Protein 3T04 (pdb70)

Foldseek 3Di:
DVVDLQEDEADEPVRQCVLCVPPEFQEKHKYAYPVDGPWIWIWGDDDNDIDIFTWDADPVRWIDRDPVDTHNDPVVRLVVQQVPVRPPPHRNPHYRGD/DDDVDDDDDDDFCKDFPDDDQFKTKIFNCPPCVPVDLFQKKKKWKDFVVDPTDIDIDMDGPVDGMDMDGRHHAPTKMKMKIFTDNDPPPPDGDDDITIDIDGD

InterPro domains:
  IPR000719 Protein kinase domain [PS50011] (242-493)
  IPR000980 SH2 domain [PF00017] (127-202)
  IPR000980 SH2 domain [PS50001] (127-217)
  IPR000980 SH2 domain [SM00252] (125-208)
  IPR001245 Serine-threonine/tyrosine-protein kinase, catalytic domain [PF07714] (242-492)
  IPR001245 Serine-threonine/tyrosine-protein kinase, catalytic domain [PR00109] (315-328)
  IPR001245 Serine-threonine/tyrosine-protein kinase, catalytic domain [PR00109] (353-371)
  IPR001245 Serine-threonine/tyrosine-protein kinase, catalytic domain [PR00109] (401-411)
  IPR001245 Serine-threonine/tyrosine-protein kinase, catalytic domain [PR00109] (420-442)
  IPR001245 Serine-threonine/tyrosine-protein kinase, catalytic domain [PR00109] (464-486)
  IPR001452 SH3 domain [PF00018] (67-113)
  IPR001452 SH3 domain [PS50002] (61-121)
  IPR001452 SH3 domain [SM00326] (64-120)
  IPR008266 Tyrosine-protein kinase, active site [PS00109] (359-371)
  IPR011009 Protein kinase-like domain superfamily [SSF56112] (231-498)
  IPR015015 F-actin binding [PF08919] (1026-1130)
  IPR015015 F-actin binding [SM00808] (1004-1130)
  IPR017441 Protein kinase, ATP binding site [PS00107] (248-271)
  IPR020635 Tyrosine-protein kinase, catalytic domain [SM00219] (242-493)
  IPR035837 Tyrosine-protein kinase ABL, SH2 domain [cd09935] (123-216)

Solvent-accessible surface area: 11048 Å² total; per-residue (Å²): 163,104,136,61,4,8,13,36,3,84,20,36,160,89,45,0,67,156,76,2,74,95,10,78,59,3,3,0,0,0,11,34,12,103,106,39,108,51,69,80,7,0,0,0,55,71,109,67,155,45,60,58,39,107,9,55,90,20,130,105,41,69,30,36,29,18,74,145,13,100,41,102,65,37,12,61,0,0,50,40,0,15,90,69,29,31,69,12,71,27,41,0,43,28,2,4,57,80,107,40,125,90,80,111,110,98,108,142,113,59,120,7,105,39,83,71,57,68,88,64,20,1,73,0,7,3,88,82,43,23,79,89,168,134,89,13,13,15,5,24,0,19,19,8,45,60,88,42,158,36,111,107,95,98,45,10,14,1,11,78,68,46,41,8,66,0,66,68,8,109,77,44,48,58,15,49,0,19,0,62,11,6,45,32,14,118,56,78,74,105,24,151,65,51,14,52,20,85,87,144,50

Nearest PDB structures (foldseek):
  3t04-assembly1_D  TM=1.010E+00  e=1.386E-20  Homo sapiens
  4jmg-assembly1_A  TM=7.954E-01  e=4.004E-12  synthetic construct
  3qwr-assembly1_D  TM=8.634E-01  e=2.340E-11  Homo sapiens
  9cqj-assembly2_E  TM=8.588E-01  e=6.751E-11  Homo sapiens
  5v7p-assembly1_D  TM=8.256E-01  e=4.216E-11  synthetic construct

Sequence (201 aa):
LEKHSWYHGPVSRNAAEYLLSSGINGSFLVRESESSPGQRSISLRYEGRVYHYRINTASDGKLYVSSESRFNTLAELVHHHSTVADGLITTLHYPAPKGGSGSSVSSVPTKLEVVDATPTSLKISWDAYYSSWQNVKYYRITYGETGGDSPVQEFTVPGYYSTATISGLKPGVDYTITVYAYDTFFPGYEPNSPISINYRT

CATH classification: 3.30.505.10

Secondary structure (DSSP, 8-state):
-TTSTTEEEE--HHHHHHHTTT--TTEEEEEE-SSSTT-EEEEEEETTEEEEEEEEE-TTS-EESSTT--BSSHHHHHHHHHH--TTSSS---EEPP-/--SSS---PPPPS-EEEEEETTEEEEE-TTTTTTS----EEEEEEEETT-SS--EEEEEETT--EEEE-SPPTT--EEEEEEEES---TT---S--EEEEE--

Organism: Homo sapiens (NCBI:txid9606)

Structure (mmCIF, N/CA/C/O backbone):
data_3T04
#
_entry.id   3T04
#
_cell.length_a   39.336
_cell.length_b   49.396
_cell.length_c   107.354
_cell.angle_alpha   90.00
_cell.angle_beta   90.00
_cell.angle_gamma   90.00
#
_symmetry.space_group_name_H-M   'P 21 21 21'
#
loop_
_entity.id
_entity.type
_entity.pdbx_description
1 polymer 'Tyrosine-protein kinase ABL1'
2 polymer 'MONOBODY 7C12'
3 non-polymer GLYCEROL
4 non-polymer 'SULFATE ION'
5 water water
#
loop_
_atom_site.group_PDB
_atom_site.id
_atom_site.type_symbol
_atom_site.label_atom_id
_atom_site.label_alt_id
_atom_site.label_comp_id
_atom_site.label_asym_id
_atom_site.label_entity_id
_atom_site.label_seq_id
_atom_site.pdbx_PDB_ins_code
_atom_site.Cartn_x
_atom_site.Cartn_y
_atom_site.Cartn_z
_atom_site.occupancy
_atom_site.B_iso_or_equiv
_atom_site.auth_seq_id
_atom_site.auth_comp_id
_atom_site.auth_asym_id
_atom_site.auth_atom_id
_atom_site.pdbx_PDB_model_num
ATOM 1 N N . LEU A 1 13 ? 20.503 13.110 20.278 1.00 45.46 141 LEU A N 1
ATOM 2 C CA . LEU A 1 13 ? 20.935 12.085 21.274 1.00 45.38 141 LEU A CA 1
ATOM 3 C C . LEU A 1 13 ? 19.868 11.000 21.458 1.00 45.01 141 LEU A C 1
ATOM 4 O O . LEU A 1 13 ? 18.716 11.125 20.986 1.00 44.71 141 LEU A O 1
ATOM 9 N N . GLU A 1 14 ? 20.253 9.942 22.166 1.00 44.30 142 GLU A N 1
ATOM 10 C CA . GLU A 1 14 ? 19.302 8.920 22.544 1.00 44.10 142 GLU A CA 1
ATOM 11 C C . GLU A 1 14 ? 18.325 9.411 23.631 1.00 42.72 142 GLU A C 1
ATOM 12 O O . GLU A 1 14 ? 17.595 8.618 24.213 1.00 42.71 142 GLU A O 1
ATOM 18 N N . LYS A 1 15 ? 18.312 10.728 23.868 1.00 40.98 143 LYS A N 1
ATOM 19 C CA . LYS A 1 15 ? 17.320 11.411 24.717 1.00 38.77 143 LYS A CA 1
ATOM 20 C C . LYS A 1 15 ? 15.938 11.468 24.056 1.00 36.49 143 LYS A C 1
ATOM 21 O O . LYS A 1 15 ? 14.901 11.565 24.733 1.00 36.55 143 LYS A O 1
ATOM 27 N N . HIS A 1 16 ? 15.935 11.413 22.729 1.00 32.54 144 HIS A N 1
ATOM 28 C CA . HIS A 1 16 ? 14.713 11.488 21.964 1.00 28.95 144 HIS A CA 1
ATOM 29 C C . HIS A 1 16 ? 14.009 10.159 21.957 1.00 26.48 144 HIS A C 1
ATOM 30 O O . HIS A 1 16 ? 14.636 9.100 21.838 1.00 25.31 144 HIS A O 1
ATOM 37 N N . SER A 1 17 ? 12.692 10.225 22.044 1.00 23.84 145 SER A N 1
ATOM 38 C CA . SER A 1 17 ? 11.852 9.027 22.067 1.00 21.96 145 SER A CA 1
ATOM 39 C C . SER A 1 17 ? 12.013 8.195 20.800 1.00 20.77 145 SER A C 1
ATOM 40 O O . SER A 1 17 ? 11.951 6.970 20.851 1.00 19.89 145 SER A O 1
ATOM 43 N N . TRP A 1 18 ? 12.245 8.872 19.674 1.00 19.75 146 TRP A N 1
ATOM 44 C CA . TRP A 1 18 ? 12.369 8.200 18.382 1.00 19.49 146 TRP A CA 1
ATOM 45 C C . TRP A 1 18 ? 13.783 7.698 18.066 1.00 19.39 146 TRP A C 1
ATOM 46 O O . TRP A 1 18 ? 13.986 7.031 17.052 1.00 18.38 146 TRP A O 1
ATOM 57 N N . TYR A 1 19 ? 14.768 8.004 18.907 1.00 19.53 147 TYR A N 1
ATOM 58 C CA . TYR A 1 19 ? 16.124 7.571 18.551 1.00 20.70 147 TYR A CA 1
ATOM 59 C C . TYR A 1 19 ? 16.598 6.352 19.339 1.00 21.21 147 TYR A C 1
ATOM 60 O O . TYR A 1 19 ? 16.697 6.409 20.555 1.00 21.45 147 TYR A O 1
ATOM 69 N N . HIS A 1 20 ? 16.916 5.274 18.630 1.00 21.79 148 HIS A N 1
ATOM 70 C CA . HIS A 1 20 ? 17.197 3.986 19.266 1.00 22.93 148 HIS A CA 1
ATOM 71 C C . HIS A 1 20 ? 18.669 3.522 19.233 1.00 23.90 148 HIS A C 1
ATOM 72 O O . HIS A 1 20 ? 18.949 2.384 19.599 1.00 24.10 148 HIS A O 1
ATOM 79 N N . GLY A 1 21 ? 19.589 4.385 18.795 1.00 25.09 149 GLY A N 1
ATOM 80 C CA . GLY A 1 21 ? 20.999 4.004 18.613 1.00 25.57 149 GLY A CA 1
ATOM 81 C C . GLY A 1 21 ? 21.230 2.913 17.567 1.00 27.00 149 GLY A C 1
ATOM 82 O O . GLY A 1 21 ? 20.392 2.699 16.674 1.00 26.83 149 GLY A O 1
ATOM 83 N N . PRO A 1 22 ? 22.373 2.199 17.664 1.00 27.53 150 PRO A N 1
ATOM 84 C CA . PRO A 1 22 ? 22.681 1.154 16.690 1.00 27.52 150 PRO A CA 1
ATOM 85 C C . PRO A 1 22 ? 21.659 0.016 16.759 1.00 27.41 150 PRO A C 1
ATOM 86 O O . PRO A 1 22 ? 21.531 -0.625 17.787 1.00 27.82 150 PRO A O 1
ATOM 90 N N . VAL A 1 23 ? 20.927 -0.204 15.671 1.00 26.89 151 VAL A N 1
ATOM 91 C CA . VAL A 1 23 ? 19.946 -1.287 15.580 1.00 26.36 151 VAL A CA 1
ATOM 92 C C . VAL A 1 23 ? 20.040 -1.757 14.142 1.00 25.70 151 VAL A C 1
ATOM 93 O O . VAL A 1 23 ? 20.050 -0.924 13.219 1.00 25.58 151 VAL A O 1
ATOM 97 N N . SER A 1 24 ? 20.112 -3.071 13.951 1.00 24.57 152 SER A N 1
ATOM 98 C CA . SER A 1 24 ? 20.172 -3.660 12.612 1.00 24.51 152 SER A CA 1
ATOM 99 C C . SER A 1 24 ? 18.801 -3.571 11.956 1.00 24.62 152 SER A C 1
ATOM 100 O O . SER A 1 24 ? 17.814 -3.372 12.651 1.00 23.37 152 SER A O 1
ATOM 103 N N . ARG A 1 25 ? 18.743 -3.693 10.628 1.00 25.56 153 ARG A N 1
ATOM 104 C CA . ARG A 1 25 ? 17.468 -3.751 9.916 1.00 26.76 153 ARG A CA 1
ATOM 105 C C . ARG A 1 25 ? 16.536 -4.771 10.560 1.00 26.21 153 ARG A C 1
ATOM 106 O O . ARG A 1 25 ? 15.402 -4.453 10.899 1.00 25.26 153 ARG A O 1
ATOM 114 N N . ASN A 1 26 ? 17.046 -5.996 10.713 1.00 25.90 154 ASN A N 1
ATOM 115 C CA . ASN A 1 26 ? 16.258 -7.103 11.215 1.00 25.89 154 ASN A CA 1
ATOM 116 C C . ASN A 1 26 ? 15.719 -6.843 12.611 1.00 24.32 154 ASN A C 1
ATOM 117 O O . ASN A 1 26 ? 14.562 -7.146 12.888 1.00 24.30 154 ASN A O 1
ATOM 122 N N . ALA A 1 27 ? 16.553 -6.290 13.487 1.00 22.42 155 ALA A N 1
ATOM 123 C CA . ALA A 1 27 ? 16.106 -5.981 14.831 1.00 21.16 155 ALA A CA 1
ATOM 124 C C . ALA A 1 27 ? 15.059 -4.851 14.783 1.00 20.63 155 ALA A C 1
ATOM 125 O O . ALA A 1 27 ? 14.072 -4.869 15.545 1.00 20.39 155 ALA A O 1
ATOM 127 N N . ALA A 1 28 ? 15.237 -3.917 13.840 1.00 18.85 156 ALA A N 1
ATOM 128 C CA . ALA A 1 28 ? 14.289 -2.820 13.669 1.00 18.31 156 ALA A CA 1
ATOM 129 C C . ALA A 1 28 ? 12.927 -3.399 13.276 1.00 17.53 156 ALA A C 1
ATOM 130 O O . ALA A 1 28 ? 11.893 -2.972 13.794 1.00 16.45 156 ALA A O 1
ATOM 132 N N . GLU A 1 29 ? 12.934 -4.396 12.394 1.00 17.32 157 GLU A N 1
ATOM 133 C CA . GLU A 1 29 ? 11.672 -5.003 11.924 1.00 18.73 157 GLU A CA 1
ATOM 134 C C . GLU A 1 29 ? 10.908 -5.692 13.047 1.00 19.11 157 GLU A C 1
ATOM 135 O O . GLU A 1 29 ? 9.678 -5.614 13.121 1.00 19.21 157 GLU A O 1
ATOM 141 N N . TYR A 1 30 ? 11.643 -6.348 13.934 1.00 20.62 158 TYR A N 1
ATOM 142 C CA . TYR A 1 30 ? 11.020 -6.977 15.097 1.00 22.39 158 TYR A CA 1
ATOM 143 C C . TYR A 1 30 ? 10.550 -5.934 16.093 1.00 22.06 158 TYR A C 1
ATOM 144 O O . TYR A 1 30 ? 9.509 -6.088 16.700 1.00 22.19 158 TYR A O 1
ATOM 153 N N . LEU A 1 31 ? 11.292 -4.848 16.243 1.00 22.75 159 LEU A N 1
ATOM 154 C CA . LEU A 1 31 ? 10.802 -3.774 17.129 1.00 23.53 159 LEU A CA 1
ATOM 155 C C . LEU A 1 31 ? 9.452 -3.203 16.685 1.00 22.81 159 LEU A C 1
ATOM 156 O O . LEU A 1 31 ? 8.618 -2.854 17.523 1.00 23.82 159 LEU A O 1
ATOM 161 N N . LEU A 1 32 ? 9.240 -3.100 15.372 1.00 21.99 160 LEU A N 1
ATOM 162 C CA . LEU A 1 32 ? 8.001 -2.559 14.819 1.00 21.48 160 LEU A CA 1
ATOM 163 C C . LEU A 1 32 ? 6.883 -3.613 14.707 1.00 21.92 160 LEU A C 1
ATOM 164 O O . LEU A 1 32 ? 5.760 -3.302 14.339 1.00 21.44 160 LEU A O 1
ATOM 169 N N . SER A 1 33 ? 7.203 -4.852 15.067 1.00 22.22 161 SER A N 1
ATOM 170 C CA . SER A 1 33 ? 6.330 -6.001 14.879 1.00 24.08 161 SER A CA 1
ATOM 171 C C . SER A 1 33 ? 4.980 -5.861 15.591 1.00 23.53 161 SER A C 1
ATOM 172 O O . SER A 1 33 ? 3.950 -6.298 15.091 1.00 23.21 161 SER A O 1
ATOM 175 N N . SER A 1 34 ? 4.999 -5.261 16.768 1.00 23.96 162 SER A N 1
ATOM 176 C CA . SER A 1 34 ? 3.767 -4.980 17.489 1.00 25.08 162 SER A CA 1
ATOM 177 C C . SER A 1 34 ? 3.268 -3.520 17.331 1.00 24.49 162 SER A C 1
ATOM 178 O O . SER A 1 34 ? 2.317 -3.115 17.999 1.00 26.72 162 SER A O 1
ATOM 181 N N . GLY A 1 35 ? 3.863 -2.739 16.426 1.00 22.92 163 GLY A N 1
ATOM 182 C CA . GLY A 1 35 ? 3.373 -1.372 16.166 1.00 20.70 163 GLY A CA 1
ATOM 183 C C . GLY A 1 35 ? 2.240 -1.390 15.160 1.00 19.43 163 GLY A C 1
ATOM 184 O O . GLY A 1 35 ? 1.734 -2.461 14.802 1.00 18.92 163 GLY A O 1
ATOM 185 N N . ILE A 1 36 ? 1.843 -0.202 14.704 1.00 17.45 164 ILE A N 1
ATOM 186 C CA . ILE A 1 36 ? 0.767 -0.038 13.728 1.00 15.61 164 ILE A CA 1
ATOM 187 C C . ILE A 1 36 ? 1.288 0.907 12.649 1.00 14.49 164 ILE A C 1
ATOM 188 O O . ILE A 1 36 ? 2.492 1.205 12.626 1.00 13.59 164 ILE A O 1
ATOM 193 N N . ASN A 1 37 ? 0.405 1.378 11.766 1.00 13.78 165 ASN A N 1
ATOM 194 C CA . ASN A 1 37 ? 0.750 2.338 10.714 1.00 13.21 165 ASN A CA 1
ATOM 195 C C . ASN A 1 37 ? 1.288 3.618 11.341 1.00 13.40 165 ASN A C 1
ATOM 196 O O . ASN A 1 37 ? 0.645 4.160 12.237 1.00 12.86 165 ASN A O 1
ATOM 201 N N . GLY A 1 38 ? 2.469 4.057 10.880 1.00 12.25 166 GLY A N 1
ATOM 202 C CA . GLY A 1 38 ? 3.128 5.236 11.404 1.00 12.31 166 GLY A CA 1
ATOM 203 C C . GLY A 1 38 ? 4.094 4.977 12.549 1.00 11.94 166 GLY A C 1
ATOM 204 O O . GLY A 1 38 ? 4.709 5.924 13.035 1.00 9.53 166 GLY A O 1
ATOM 205 N N . SER A 1 39 ? 4.188 3.713 13.018 1.00 11.63 167 SER A N 1
ATOM 206 C CA . SER A 1 39 ? 5.197 3.363 14.015 1.00 11.89 167 SER A CA 1
ATOM 207 C C . SER A 1 39 ? 6.558 3.456 13.347 1.00 12.12 167 SER A C 1
ATOM 208 O O . SER A 1 39 ? 6.714 3.011 12.198 1.00 12.33 167 SER A O 1
ATOM 211 N N . PHE A 1 40 ? 7.552 3.994 14.053 1.00 12.33 168 PHE A N 1
ATOM 212 C CA . PHE A 1 40 ? 8.870 4.187 13.448 1.00 12.13 168 PHE A CA 1
ATOM 213 C C . PHE A 1 40 ? 9.961 4.314 14.489 1.00 13.58 168 PHE A C 1
ATOM 214 O O . PHE A 1 40 ? 9.697 4.493 15.676 1.00 13.76 168 PHE A O 1
ATOM 222 N N . LEU A 1 41 ? 11.201 4.256 14.023 1.00 14.41 169 LEU A N 1
ATOM 223 C CA . LEU A 1 41 ? 12.323 4.555 14.877 1.00 15.59 169 LEU A CA 1
ATOM 224 C C . LEU A 1 41 ? 13.394 5.055 13.966 1.00 15.75 169 LEU A C 1
ATOM 225 O O . LEU A 1 41 ? 13.354 4.805 12.771 1.00 15.28 169 LEU A O 1
ATOM 230 N N . VAL A 1 42 ? 14.337 5.784 14.542 1.00 15.84 170 VAL A N 1
ATOM 231 C CA . VAL A 1 42 ? 15.520 6.219 13.860 1.00 16.38 170 VAL A CA 1
ATOM 232 C C . VAL A 1 42 ? 16.635 5.445 14.548 1.00 17.13 170 VAL A C 1
ATOM 233 O O . VAL A 1 42 ? 16.639 5.309 15.783 1.00 18.05 170 VAL A O 1
ATOM 237 N N . ARG A 1 43 ? 17.556 4.907 13.761 1.00 18.49 171 ARG A N 1
ATOM 238 C CA . ARG A 1 43 ? 18.625 4.064 14.284 1.00 20.34 171 ARG A CA 1
ATOM 239 C C . ARG A 1 43 ? 19.941 4.390 13.597 1.00 21.76 171 ARG A C 1
ATOM 240 O O . ARG A 1 43 ? 19.964 5.013 12.538 1.00 22.12 171 ARG A O 1
ATOM 248 N N . GLU A 1 44 ? 21.040 3.942 14.184 1.00 23.91 172 GLU A N 1
ATOM 249 C CA . GLU A 1 44 ? 22.325 3.941 13.493 1.00 25.87 172 GLU A CA 1
ATOM 250 C C . GLU A 1 44 ? 22.525 2.576 12.841 1.00 27.47 172 GLU A C 1
ATOM 251 O O . GLU A 1 44 ? 22.170 1.539 13.421 1.00 27.18 172 GLU A O 1
ATOM 257 N N . SER A 1 45 ? 23.065 2.595 11.627 1.00 29.56 173 SER A N 1
ATOM 258 C CA . SER A 1 45 ? 23.449 1.397 10.889 1.00 32.24 173 SER A CA 1
ATOM 259 C C . SER A 1 45 ? 24.539 0.597 11.628 1.00 34.07 173 SER A C 1
ATOM 260 O O . SER A 1 45 ? 25.558 1.148 12.077 1.00 34.25 173 SER A O 1
ATOM 263 N N . GLU A 1 46 ? 24.321 -0.706 11.756 1.00 36.20 174 GLU A N 1
ATOM 264 C CA . GLU A 1 46 ? 25.344 -1.582 12.316 1.00 37.99 174 GLU A CA 1
ATOM 265 C C . GLU A 1 46 ? 26.466 -1.907 11.318 1.00 38.41 174 GLU A C 1
ATOM 266 O O . GLU A 1 46 ? 27.621 -2.025 11.717 1.00 38.95 174 GLU A O 1
ATOM 272 N N . SER A 1 47 ? 26.126 -1.994 10.031 1.00 38.95 175 SER A N 1
ATOM 273 C CA . SER A 1 47 ? 27.091 -2.265 8.951 1.00 39.47 175 SER A CA 1
ATOM 274 C C . SER A 1 47 ? 27.779 -1.022 8.382 1.00 39.71 175 SER A C 1
ATOM 275 O O . SER A 1 47 ? 28.898 -1.123 7.852 1.00 40.01 175 SER A O 1
ATOM 278 N N . SER A 1 48 ? 27.107 0.134 8.443 1.00 39.33 176 SER A N 1
ATOM 279 C CA . SER A 1 48 ? 27.727 1.398 8.032 1.00 38.70 176 SER A CA 1
ATOM 280 C C . SER A 1 48 ? 27.767 2.419 9.179 1.00 38.11 176 SER A C 1
ATOM 281 O O . SER A 1 48 ? 26.951 3.342 9.207 1.00 38.26 176 SER A O 1
ATOM 284 N N . PRO A 1 49 ? 28.714 2.267 10.128 1.00 37.08 177 PRO A N 1
ATOM 285 C CA . PRO A 1 49 ? 28.764 3.196 11.268 1.00 36.25 177 PRO A CA 1
ATOM 286 C C . PRO A 1 49 ? 28.850 4.662 10.838 1.00 35.05 177 PRO A C 1
ATOM 287 O O . PRO A 1 49 ? 29.502 4.989 9.853 1.00 34.80 177 PRO A O 1
ATOM 291 N N . GLY A 1 50 ? 28.171 5.527 11.581 1.00 34.08 178 GLY A N 1
ATOM 292 C CA . GLY A 1 50 ? 28.058 6.930 11.217 1.00 32.10 178 GLY A CA 1
ATOM 293 C C . GLY A 1 50 ? 26.809 7.216 10.391 1.00 30.78 178 GLY A C 1
ATOM 294 O O . GLY A 1 50 ? 26.388 8.359 10.315 1.00 30.61 178 GLY A O 1
ATOM 295 N N . GLN A 1 51 ? 26.236 6.188 9.758 1.00 29.11 179 GLN A N 1
ATOM 296 C CA . GLN A 1 51 ? 25.029 6.351 8.927 1.00 27.62 179 GLN A CA 1
ATOM 297 C C . GLN A 1 51 ? 23.773 6.063 9.733 1.00 25.91 179 GLN A C 1
ATOM 298 O O . GLN A 1 51 ? 23.754 5.175 10.586 1.00 25.13 179 GLN A O 1
ATOM 304 N N . ARG A 1 52 ? 22.724 6.821 9.438 1.00 23.74 180 ARG A N 1
ATOM 305 C CA . ARG A 1 52 ? 21.461 6.707 10.136 1.00 21.80 180 ARG A CA 1
ATOM 306 C C . ARG A 1 52 ? 20.323 6.399 9.180 1.00 20.36 180 ARG A C 1
ATOM 307 O O . ARG A 1 52 ? 20.338 6.774 8.001 1.00 19.05 180 ARG A O 1
ATOM 315 N N . SER A 1 53 ? 19.355 5.679 9.716 1.00 18.73 181 SER A N 1
ATOM 316 C CA . SER A 1 53 ? 18.231 5.206 8.946 1.00 18.28 181 SER A CA 1
ATOM 317 C C . SER A 1 53 ? 16.939 5.408 9.712 1.00 17.49 181 SER A C 1
ATOM 318 O O . SER A 1 53 ? 16.938 5.449 10.971 1.00 16.19 181 SER A O 1
ATOM 321 N N . ILE A 1 54 ? 15.848 5.554 8.949 1.00 16.21 182 ILE A N 1
ATOM 322 C CA . ILE A 1 54 ? 14.502 5.586 9.510 1.00 16.02 182 ILE A CA 1
ATOM 323 C C . ILE A 1 54 ? 13.835 4.284 9.119 1.00 15.74 182 ILE A C 1
ATOM 324 O O . ILE A 1 54 ? 13.858 3.906 7.944 1.00 15.96 182 ILE A O 1
ATOM 329 N N . SER A 1 55 ? 13.241 3.601 10.089 1.00 14.78 183 SER A N 1
ATOM 330 C CA . SER A 1 55 ? 12.455 2.413 9.784 1.00 14.84 183 SER A CA 1
ATOM 331 C C . SER A 1 55 ? 10.995 2.714 10.128 1.00 14.56 183 SER A C 1
ATOM 332 O O . SER A 1 55 ? 10.697 3.155 11.230 1.00 14.32 183 SER A O 1
ATOM 335 N N . LEU A 1 56 ? 10.089 2.458 9.192 1.00 14.55 184 LEU A N 1
ATOM 336 C CA . LEU A 1 56 ? 8.704 2.909 9.322 1.00 13.76 184 LEU A CA 1
ATOM 337 C C . LEU A 1 56 ? 7.729 1.819 8.935 1.00 13.73 184 LEU A C 1
ATOM 338 O O . LEU A 1 56 ? 7.841 1.244 7.855 1.00 13.38 184 LEU A O 1
ATOM 343 N N . ARG A 1 57 ? 6.752 1.559 9.808 1.00 13.99 185 ARG A N 1
ATOM 344 C CA . ARG A 1 57 ? 5.697 0.587 9.519 1.00 14.19 185 ARG A CA 1
ATOM 345 C C . ARG A 1 57 ? 4.528 1.184 8.759 1.00 14.85 185 ARG A C 1
ATOM 346 O O . ARG A 1 57 ? 4.008 2.269 9.112 1.00 14.60 185 ARG A O 1
ATOM 354 N N . TYR A 1 58 ? 4.094 0.459 7.726 1.00 14.13 186 TYR A N 1
ATOM 355 C CA . TYR A 1 58 ? 2.892 0.828 7.013 1.00 14.43 186 TYR A CA 1
ATOM 356 C C . TYR A 1 58 ? 2.280 -0.372 6.298 1.00 14.33 186 TYR A C 1
ATOM 357 O O . TYR A 1 58 ? 2.965 -1.063 5.553 1.00 14.13 186 TYR A O 1
ATOM 366 N N . GLU A 1 59 ? 1.006 -0.632 6.579 1.00 14.99 187 GLU A N 1
ATOM 367 C CA . GLU A 1 59 ? 0.264 -1.737 5.953 1.00 16.46 187 GLU A CA 1
ATOM 368 C C . GLU A 1 59 ? 1.022 -3.068 5.892 1.00 16.34 187 GLU A C 1
ATOM 369 O O . GLU A 1 59 ? 1.162 -3.668 4.821 1.00 15.78 187 GLU A O 1
ATOM 375 N N . GLY A 1 60 ? 1.520 -3.502 7.049 1.00 16.67 188 GLY A N 1
ATOM 376 C CA . GLY A 1 60 ? 2.010 -4.865 7.225 1.00 17.08 188 GLY A CA 1
ATOM 377 C C . GLY A 1 60 ? 3.404 -5.026 6.693 1.00 17.44 188 GLY A C 1
ATOM 378 O O . GLY A 1 60 ? 3.903 -6.141 6.619 1.00 18.28 188 GLY A O 1
ATOM 379 N N . ARG A 1 61 ? 4.027 -3.906 6.326 1.00 17.29 189 ARG A N 1
ATOM 380 C CA . ARG A 1 61 ? 5.409 -3.864 5.867 1.00 16.59 189 ARG A CA 1
ATOM 381 C C . ARG A 1 61 ? 6.252 -2.822 6.612 1.00 15.96 189 ARG A C 1
ATOM 382 O O . ARG A 1 61 ? 5.719 -1.869 7.197 1.00 14.75 189 ARG A O 1
ATOM 390 N N . VAL A 1 62 ? 7.571 -3.035 6.581 1.00 14.74 190 VAL A N 1
ATOM 391 C CA . VAL A 1 62 ? 8.548 -2.116 7.148 1.00 14.31 190 VAL A CA 1
ATOM 392 C C . VAL A 1 62 ? 9.382 -1.489 6.039 1.00 14.09 190 VAL A C 1
ATOM 393 O O . VAL A 1 62 ? 9.986 -2.196 5.219 1.00 14.58 190 VAL A O 1
ATOM 397 N N . TYR A 1 63 ? 9.410 -0.159 6.022 1.00 13.32 191 TYR A N 1
ATOM 398 C CA . TYR A 1 63 ? 10.138 0.595 5.009 1.00 12.54 191 TYR A CA 1
ATOM 399 C C . TYR A 1 63 ? 11.381 1.191 5.652 1.00 12.42 191 TYR A C 1
ATOM 400 O O . TYR A 1 63 ? 11.298 1.832 6.695 1.00 11.61 191 TYR A O 1
ATOM 409 N N . HIS A 1 64 ? 12.536 0.960 5.044 1.00 12.83 192 HIS A N 1
ATOM 410 C CA . HIS A 1 64 ? 13.808 1.445 5.590 1.00 14.66 192 HIS A CA 1
ATOM 411 C C . HIS A 1 64 ? 14.329 2.565 4.685 1.00 14.55 192 HIS A C 1
ATOM 412 O O . HIS A 1 64 ? 14.435 2.365 3.487 1.00 14.55 192 HIS A O 1
ATOM 419 N N . TYR A 1 65 ? 14.642 3.725 5.265 1.00 14.66 193 TYR A N 1
ATOM 420 C CA . TYR A 1 65 ? 15.153 4.884 4.509 1.00 14.85 193 TYR A CA 1
ATOM 421 C C . TYR A 1 65 ? 16.485 5.368 5.052 1.00 15.15 193 TYR A C 1
ATOM 422 O O . TYR A 1 65 ? 16.575 5.747 6.210 1.00 14.12 193 TYR A O 1
ATOM 4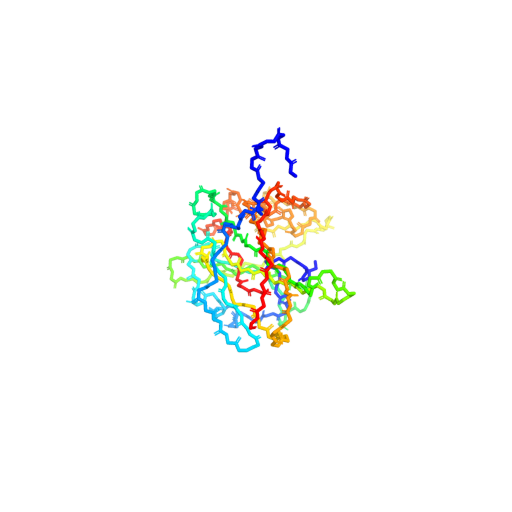31 N N . ARG A 1 66 ? 17.500 5.440 4.189 1.00 16.20 194 ARG A N 1
ATOM 432 C CA . ARG A 1 66 ? 18.778 6.016 4.597 1.00 16.90 194 ARG A CA 1
ATOM 433 C C . ARG A 1 66 ? 18.621 7.534 4.768 1.00 16.99 194 ARG A C 1
ATOM 434 O O . ARG A 1 66 ? 18.028 8.202 3.932 1.00 16.59 194 ARG A O 1
ATOM 442 N N . ILE A 1 67 ? 19.121 8.076 5.868 1.00 16.78 195 ILE A N 1
ATOM 443 C CA . ILE A 1 67 ? 19.183 9.524 5.994 1.00 17.07 195 ILE A CA 1
ATOM 444 C C . ILE A 1 67 ? 20.468 10.029 5.334 1.00 16.32 195 ILE A C 1
ATOM 445 O O . ILE A 1 67 ? 21.546 9.602 5.717 1.00 17.63 195 ILE A O 1
ATOM 450 N N . ASN A 1 68 ? 20.340 10.915 4.350 1.00 15.33 196 ASN A N 1
ATOM 451 C CA . ASN A 1 68 ? 21.486 11.485 3.621 1.00 14.99 196 ASN A CA 1
ATOM 452 C C . ASN A 1 68 ? 21.992 12.774 4.258 1.00 14.86 196 ASN A C 1
ATOM 453 O O . ASN A 1 68 ? 21.228 13.517 4.852 1.00 14.05 196 ASN A O 1
ATOM 458 N N . THR A 1 69 ? 23.289 13.032 4.113 1.00 14.92 197 THR A N 1
ATOM 459 C CA . THR A 1 69 ? 23.872 14.298 4.528 1.00 15.05 197 THR A CA 1
ATOM 460 C C . THR A 1 69 ? 24.428 14.970 3.282 1.00 14.20 197 THR A C 1
ATOM 461 O O . THR A 1 69 ? 25.314 14.430 2.619 1.00 14.28 197 THR A O 1
ATOM 465 N N . ALA A 1 70 ? 23.894 16.130 2.947 1.00 12.95 198 ALA A N 1
ATOM 466 C CA . ALA A 1 70 ? 24.431 16.917 1.839 1.00 13.41 198 ALA A CA 1
ATOM 467 C C . ALA A 1 70 ? 25.777 17.571 2.210 1.00 13.88 198 ALA A C 1
ATOM 468 O O . ALA A 1 70 ? 26.169 17.567 3.376 1.00 13.20 198 ALA A O 1
ATOM 470 N N . SER A 1 71 ? 26.485 18.157 1.237 1.00 14.13 199 SER A N 1
ATOM 471 C CA . SER A 1 71 ? 27.816 18.675 1.546 1.00 14.14 199 SER A CA 1
ATOM 472 C C . SER A 1 71 ? 27.802 19.905 2.468 1.00 14.54 199 SER A C 1
ATOM 473 O O . SER A 1 71 ? 28.805 20.177 3.134 1.00 14.25 199 SER A O 1
ATOM 476 N N . ASP A 1 72 ? 26.685 20.632 2.509 1.00 14.13 200 ASP A N 1
ATOM 477 C CA . ASP A 1 72 ? 26.535 21.732 3.463 1.00 15.26 200 ASP A CA 1
ATOM 478 C C . ASP A 1 72 ? 26.159 21.234 4.861 1.00 15.00 200 ASP A C 1
ATOM 479 O O . ASP A 1 72 ? 25.925 22.029 5.760 1.00 15.38 200 ASP A O 1
ATOM 484 N N . GLY A 1 73 ? 26.105 19.915 5.042 1.00 16.01 201 GLY A N 1
ATOM 485 C CA . GLY A 1 73 ? 25.771 19.330 6.345 1.00 15.77 201 GLY A CA 1
ATOM 486 C C . GLY A 1 73 ? 24.290 19.189 6.655 1.00 16.46 201 GLY A C 1
ATOM 487 O O . GLY A 1 73 ? 23.928 18.682 7.715 1.00 16.00 201 GLY A O 1
ATOM 488 N N . LYS A 1 74 ? 23.412 19.606 5.746 1.00 16.20 202 LYS A N 1
ATOM 489 C CA . LYS A 1 74 ? 21.981 19.398 5.974 1.00 16.73 202 LYS A CA 1
ATOM 490 C C . LYS A 1 74 ? 21.559 17.921 5.785 1.00 16.42 202 LYS A C 1
ATOM 491 O O . LYS A 1 74 ? 22.183 17.192 5.000 1.00 15.64 202 LYS A O 1
ATOM 497 N N . LEU A 1 75 ? 20.518 17.507 6.517 1.00 16.27 203 LEU A N 1
ATOM 498 C CA . LEU A 1 75 ? 19.998 16.134 6.510 1.00 16.05 203 LEU A CA 1
ATOM 499 C C . LEU A 1 75 ? 18.700 16.046 5.733 1.00 16.01 203 LEU A C 1
ATOM 500 O O . LEU A 1 75 ? 17.859 16.944 5.802 1.00 15.41 203 LEU A O 1
ATOM 505 N N . TYR A 1 76 ? 18.534 14.957 4.984 1.00 15.54 204 TYR A N 1
ATOM 506 C CA . TYR A 1 76 ? 17.284 14.733 4.277 1.00 15.36 204 TYR A CA 1
ATOM 507 C C . TYR A 1 76 ? 17.063 13.267 3.897 1.00 15.69 204 TYR A C 1
ATOM 508 O O . TYR A 1 76 ? 18.018 12.486 3.777 1.00 15.59 204 TYR A O 1
ATOM 517 N N . VAL A 1 77 ? 15.789 12.926 3.712 1.00 16.45 205 VAL A N 1
ATOM 518 C CA . VAL A 1 77 ? 15.392 11.720 3.002 1.00 17.19 205 VAL A CA 1
ATOM 519 C C . VAL A 1 77 ? 14.817 12.065 1.627 1.00 18.60 205 VAL A C 1
ATOM 520 O O . VAL A 1 77 ? 15.043 11.326 0.668 1.00 19.46 205 VAL A O 1
ATOM 524 N N . SER A 1 78 ? 14.112 13.191 1.510 1.00 20.23 206 SER A N 1
ATOM 525 C CA . SER A 1 78 ? 13.682 13.714 0.187 1.00 21.77 206 SER A CA 1
ATOM 526 C C . SER A 1 78 ? 14.491 14.953 -0.166 1.00 22.47 206 SER A C 1
ATOM 527 O O . SER A 1 78 ? 14.538 15.880 0.645 1.00 22.28 206 SER A O 1
ATOM 530 N N . SER A 1 79 ? 15.096 14.988 -1.365 1.00 23.71 207 SER A N 1
ATOM 531 C CA . SER A 1 79 ? 16.000 16.107 -1.772 1.00 25.05 207 SER A CA 1
ATOM 532 C C . SER A 1 79 ? 15.416 17.505 -1.598 1.00 25.46 207 SER A C 1
ATOM 533 O O . SER A 1 79 ? 16.141 18.446 -1.250 1.00 25.86 207 SER A O 1
ATOM 536 N N . GLU A 1 80 ? 14.110 17.641 -1.847 1.00 25.18 208 GLU A N 1
ATOM 537 C CA . GLU A 1 80 ? 13.392 18.910 -1.686 1.00 25.52 208 GLU A CA 1
ATOM 538 C C . GLU A 1 80 ? 13.326 19.406 -0.238 1.00 24.11 208 GLU A C 1
ATOM 539 O O . GLU A 1 80 ? 13.012 20.554 -0.006 1.00 23.64 208 GLU A O 1
ATOM 545 N N . SER A 1 81 ? 13.552 18.528 0.733 1.00 23.03 209 SER A N 1
ATOM 546 C CA . SER A 1 81 ? 13.360 18.899 2.137 1.00 22.17 209 SER A CA 1
ATOM 547 C C . SER A 1 81 ? 14.503 18.526 3.047 1.00 20.28 209 SER A C 1
ATOM 548 O O . SER A 1 81 ? 14.618 17.391 3.499 1.00 19.74 209 SER A O 1
ATOM 551 N N . ARG A 1 82 ? 15.299 19.534 3.349 1.00 19.39 210 ARG A N 1
ATOM 552 C CA . ARG A 1 82 ? 16.570 19.383 4.033 1.00 18.82 210 ARG A CA 1
ATOM 553 C C . ARG A 1 82 ? 16.578 20.193 5.320 1.00 18.77 210 ARG A C 1
ATOM 554 O O . ARG A 1 82 ? 16.054 21.305 5.363 1.00 19.13 210 ARG A O 1
ATOM 562 N N . PHE A 1 83 ? 17.198 19.642 6.352 1.00 17.14 211 PHE A N 1
ATOM 563 C CA . PHE A 1 83 ? 17.072 20.207 7.682 1.00 17.72 211 PHE A CA 1
ATOM 564 C C . PHE A 1 83 ? 18.401 20.262 8.399 1.00 17.15 211 PHE A C 1
ATOM 565 O O . PHE A 1 83 ? 19.342 19.502 8.074 1.00 15.92 211 PHE A O 1
ATOM 573 N N . ASN A 1 84 ? 18.485 21.169 9.368 1.00 17.18 212 ASN A N 1
ATOM 574 C CA . ASN A 1 84 ? 19.726 21.284 10.124 1.00 17.66 212 ASN A CA 1
ATOM 575 C C . ASN A 1 84 ? 19.990 20.197 11.109 1.00 16.97 212 ASN A C 1
ATOM 576 O O . ASN A 1 84 ? 21.146 19.939 11.428 1.00 17.32 212 ASN A O 1
ATOM 581 N N . THR A 1 85 ? 18.926 19.567 11.607 1.00 16.22 213 THR A N 1
ATOM 582 C CA . THR A 1 85 ? 19.039 18.591 12.679 1.00 16.15 213 THR A CA 1
ATOM 583 C C . THR A 1 85 ? 18.089 17.417 12.445 1.00 16.68 213 THR A C 1
ATOM 584 O O . THR A 1 85 ? 17.090 17.535 11.708 1.00 15.43 213 THR A O 1
ATOM 588 N N . LEU A 1 86 ? 18.384 16.292 13.097 1.00 16.95 214 LEU A N 1
ATOM 589 C CA . LEU A 1 86 ? 17.520 15.111 12.971 1.00 17.72 214 LEU A CA 1
ATOM 590 C C . LEU A 1 86 ? 16.131 15.373 13.534 1.00 16.33 214 LEU A C 1
ATOM 591 O O . LEU A 1 86 ? 15.171 14.892 12.990 1.00 17.40 214 LEU A O 1
ATOM 596 N N . ALA A 1 87 ? 16.049 16.112 14.636 1.00 15.85 215 ALA A N 1
ATOM 597 C CA . ALA A 1 87 ? 14.785 16.473 15.250 1.00 15.21 215 ALA A CA 1
ATOM 598 C C . ALA A 1 87 ? 13.875 17.290 14.317 1.00 15.07 215 ALA A C 1
ATOM 599 O O . ALA A 1 87 ? 12.650 17.062 14.276 1.00 14.22 215 ALA A O 1
ATOM 601 N N . GLU A 1 88 ? 14.462 18.211 13.548 1.00 14.71 216 GLU A N 1
ATOM 602 C CA . GLU A 1 88 ? 13.680 18.981 12.557 1.00 14.64 216 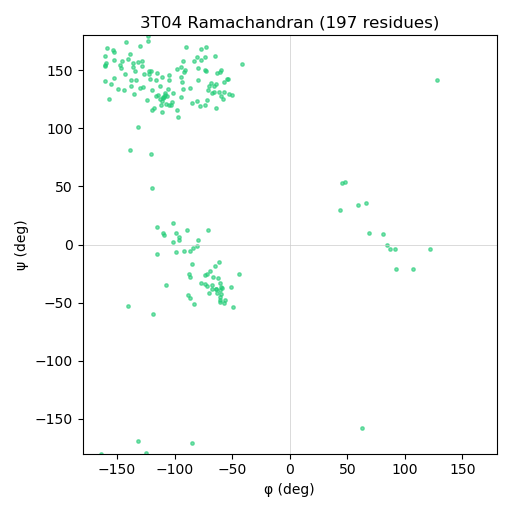GLU A CA 1
ATOM 603 C C . GLU A 1 88 ? 13.181 18.085 11.402 1.00 14.39 216 GLU A C 1
ATOM 604 O O . GLU A 1 88 ? 12.045 18.237 10.917 1.00 13.34 216 GLU A O 1
ATOM 610 N N . LEU A 1 89 ? 14.032 17.149 10.983 1.00 13.96 217 LEU A N 1
ATOM 611 C CA . LEU A 1 89 ? 13.655 16.169 9.959 1.00 13.96 217 LEU A CA 1
ATOM 612 C C . LEU A 1 89 ? 12.475 15.313 10.411 1.00 12.88 217 LEU A C 1
ATOM 613 O O . LEU A 1 89 ? 11.477 15.153 9.675 1.00 12.87 217 LEU A O 1
ATOM 618 N N . VAL A 1 90 ? 12.580 14.776 11.624 1.00 12.07 218 VAL A N 1
ATOM 619 C CA . VAL A 1 90 ? 11.511 13.959 12.183 1.00 11.54 218 VAL A CA 1
ATOM 620 C C . VAL A 1 90 ? 10.204 14.779 12.311 1.00 11.21 218 VAL A C 1
ATOM 621 O O . VAL A 1 90 ? 9.118 14.342 11.879 1.00 10.67 218 VAL A O 1
ATOM 625 N N . HIS A 1 91 ? 10.312 15.986 12.863 1.00 11.54 219 HIS A N 1
ATOM 626 C CA . HIS A 1 91 ? 9.137 16.852 13.009 1.00 11.52 219 HIS A CA 1
ATOM 627 C C . HIS A 1 91 ? 8.482 17.068 11.653 1.00 10.86 219 HIS A C 1
ATOM 628 O O . HIS A 1 91 ? 7.266 16.892 11.498 1.00 10.73 219 HIS A O 1
ATOM 635 N N . HIS A 1 92 ? 9.297 17.397 10.649 1.00 10.62 220 HIS A N 1
ATOM 636 C CA . HIS A 1 92 ? 8.780 17.599 9.293 1.00 10.96 220 HIS A CA 1
ATOM 637 C C . HIS A 1 92 ? 8.033 16.372 8.730 1.00 10.90 220 HIS A C 1
ATOM 638 O O . HIS A 1 92 ? 6.904 16.511 8.254 1.00 11.74 220 HIS A O 1
ATOM 645 N N . HIS A 1 93 ? 8.636 15.181 8.801 1.00 10.42 221 HIS A N 1
ATOM 646 C CA . HIS A 1 93 ? 8.029 13.990 8.188 1.00 9.79 221 HIS A CA 1
ATOM 647 C C . HIS A 1 93 ? 6.945 13.362 9.052 1.00 10.25 221 HIS A C 1
ATOM 648 O O . HIS A 1 93 ? 6.333 12.380 8.677 1.00 9.99 221 HIS A O 1
ATOM 655 N N . SER A 1 94 ? 6.734 13.958 10.217 1.00 11.05 222 SER A N 1
ATOM 656 C CA . SER A 1 94 ? 5.643 13.647 11.102 1.00 12.56 222 SER A CA 1
ATOM 657 C C . SER A 1 94 ? 4.419 14.498 10.704 1.00 12.73 222 SER A C 1
ATOM 658 O O . SER A 1 94 ? 3.281 14.147 10.983 1.00 12.75 222 SER A O 1
ATOM 661 N N . THR A 1 95 ? 4.688 15.636 10.075 1.00 12.99 223 THR A N 1
ATOM 662 C CA . THR A 1 95 ? 3.641 16.544 9.635 1.00 13.59 223 THR A CA 1
ATOM 663 C C . THR A 1 95 ? 3.115 16.179 8.252 1.00 13.34 223 THR A C 1
ATOM 664 O O . THR A 1 95 ? 1.884 16.163 8.019 1.00 11.70 223 THR A O 1
ATOM 668 N N . VAL A 1 96 ? 4.057 15.904 7.339 1.00 13.14 224 VAL A N 1
ATOM 669 C CA . VAL A 1 96 ? 3.746 15.542 5.970 1.00 13.42 224 VAL A CA 1
ATOM 670 C C . VAL A 1 96 ? 4.667 14.388 5.563 1.00 13.32 224 VAL A C 1
ATOM 671 O O . VAL A 1 96 ? 5.852 14.414 5.885 1.00 11.89 224 VAL A O 1
ATOM 675 N N . ALA A 1 97 ? 4.128 13.372 4.882 1.00 12.85 225 ALA A N 1
ATOM 676 C CA . ALA A 1 97 ? 4.931 12.210 4.514 1.00 13.49 225 ALA A CA 1
ATOM 677 C C . ALA A 1 97 ? 6.096 12.656 3.618 1.00 14.17 225 ALA A C 1
ATOM 678 O O . ALA A 1 97 ? 7.250 12.266 3.833 1.00 14.22 225 ALA A O 1
ATOM 680 N N . ASP A 1 98 ? 5.790 13.505 2.640 1.00 14.89 226 ASP A N 1
ATOM 681 C CA . ASP A 1 98 ? 6.796 14.162 1.807 1.00 15.11 226 ASP A CA 1
ATOM 682 C C . ASP A 1 98 ? 7.863 13.188 1.265 1.00 14.55 226 ASP A C 1
ATOM 683 O O . ASP A 1 98 ? 9.067 13.368 1.434 1.00 14.42 226 ASP A O 1
ATOM 688 N N . GLY A 1 99 ? 7.392 12.134 0.621 1.00 15.69 227 GLY A N 1
ATOM 689 C CA . GLY A 1 99 ? 8.267 11.167 -0.043 1.00 14.78 227 GLY A CA 1
ATOM 690 C C . GLY A 1 99 ? 8.319 9.868 0.725 1.00 14.77 227 GLY A C 1
ATOM 691 O O . GLY A 1 99 ? 8.663 8.843 0.156 1.00 14.92 227 GLY A O 1
ATOM 692 N N . LEU A 1 100 ? 7.981 9.891 2.019 1.00 14.94 228 LEU A N 1
ATOM 693 C CA . LEU A 1 100 ? 7.936 8.634 2.794 1.00 14.34 228 LEU A CA 1
ATOM 694 C C . LEU A 1 100 ? 6.647 7.883 2.445 1.00 14.05 228 LEU A C 1
ATOM 695 O O . LEU A 1 100 ? 5.734 8.441 1.824 1.00 12.85 228 LEU A O 1
ATOM 700 N N . ILE A 1 101 ? 6.559 6.632 2.866 1.00 13.39 229 ILE A N 1
ATOM 701 C CA . ILE A 1 101 ? 5.362 5.849 2.608 1.00 13.27 229 ILE A CA 1
ATOM 702 C C . ILE A 1 101 ? 4.152 6.399 3.378 1.00 13.10 229 ILE A C 1
ATOM 703 O O . ILE A 1 101 ? 3.008 6.262 2.936 1.00 12.27 229 ILE A O 1
ATOM 708 N N . THR A 1 102 ? 4.426 7.036 4.517 1.00 12.32 230 THR A N 1
ATOM 709 C CA . THR A 1 102 ? 3.382 7.629 5.372 1.00 12.56 230 THR A CA 1
ATOM 710 C C . THR A 1 102 ? 4.096 8.578 6.326 1.00 12.63 230 THR A C 1
ATOM 711 O O . THR A 1 102 ? 5.333 8.717 6.249 1.00 12.66 230 THR A O 1
ATOM 715 N N . THR A 1 103 ? 3.352 9.243 7.213 1.00 13.21 231 THR A N 1
ATOM 716 C CA . THR A 1 103 ? 3.975 10.144 8.185 1.00 12.41 231 THR A CA 1
ATOM 717 C C . THR A 1 103 ? 4.569 9.352 9.348 1.00 12.59 231 THR A C 1
ATOM 718 O O . THR A 1 103 ? 4.124 8.254 9.682 1.00 12.24 231 THR A O 1
ATOM 722 N N . LEU A 1 104 ? 5.595 9.908 9.959 1.00 12.69 232 LEU A N 1
ATOM 723 C CA . LEU A 1 104 ? 6.148 9.362 11.193 1.00 13.48 232 LEU A CA 1
ATOM 724 C C . LEU A 1 104 ? 5.167 9.691 12.333 1.00 13.83 232 LEU A C 1
ATOM 725 O O . LEU A 1 104 ? 4.896 10.851 12.590 1.00 14.01 232 LEU A O 1
ATOM 730 N N . HIS A 1 105 ? 4.635 8.686 13.012 1.00 14.30 233 HIS A N 1
ATOM 731 C CA . HIS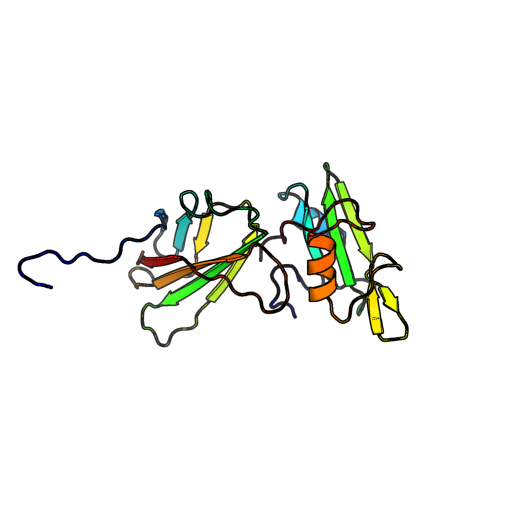 A 1 105 ? 3.559 8.946 13.977 1.00 14.53 233 HIS A CA 1
ATOM 732 C C . HIS A 1 105 ? 3.984 8.519 15.397 1.00 14.65 233 HIS A C 1
ATOM 733 O O . HIS A 1 105 ? 4.018 9.336 16.313 1.00 13.65 233 HIS A O 1
ATOM 740 N N . TYR A 1 106 ? 4.309 7.240 15.578 1.00 14.70 234 TYR A N 1
ATOM 741 C CA . TYR A 1 106 ? 4.543 6.698 16.910 1.00 15.41 234 TYR A CA 1
ATOM 742 C C . TYR A 1 106 ? 5.946 6.156 17.050 1.00 16.35 234 TYR A C 1
ATOM 743 O O . TYR A 1 106 ? 6.287 5.185 16.395 1.00 16.67 234 TYR A O 1
ATOM 752 N N . PRO A 1 107 ? 6.757 6.752 17.921 1.00 17.30 235 PRO A N 1
ATOM 753 C CA . PRO A 1 107 ? 8.069 6.158 18.094 1.00 18.95 235 PRO A CA 1
ATOM 754 C C . PRO A 1 107 ? 7.999 4.787 18.817 1.00 20.47 235 PRO A C 1
ATOM 755 O O . PRO A 1 107 ? 7.261 4.643 19.791 1.00 20.68 235 PRO A O 1
ATOM 759 N N . ALA A 1 108 ? 8.747 3.793 18.338 1.00 21.58 236 ALA A N 1
ATOM 760 C CA . ALA A 1 108 ? 8.835 2.487 19.024 1.00 22.87 236 ALA A CA 1
ATOM 761 C C . ALA A 1 108 ? 9.238 2.670 20.496 1.00 24.10 236 ALA A C 1
ATOM 762 O O . ALA A 1 108 ? 10.030 3.566 20.825 1.00 23.78 236 ALA A O 1
ATOM 764 N N . PRO A 1 109 ? 8.661 1.853 21.399 1.00 25.86 237 PRO A N 1
ATOM 765 C CA . PRO A 1 109 ? 8.806 2.109 22.852 1.00 27.80 237 PRO A CA 1
ATOM 766 C C . PRO A 1 109 ? 10.235 2.102 23.384 1.00 29.33 237 PRO A C 1
ATOM 767 O O . PRO A 1 109 ? 11.101 1.364 22.889 1.00 29.53 237 PRO A O 1
ATOM 771 N N . LYS A 1 110 ? 10.458 2.914 24.412 1.00 31.56 238 LYS A N 1
ATOM 772 C CA . LYS A 1 110 ? 11.795 3.153 24.918 1.00 33.57 238 LYS A CA 1
ATOM 773 C C . LYS A 1 110 ? 11.797 3.299 26.440 1.00 35.09 238 LYS A C 1
ATOM 774 O O . LYS A 1 110 ? 11.784 4.424 26.975 1.00 35.94 238 LYS A O 1
ATOM 780 N N . GLY B 2 1 ? -9.025 25.282 56.341 1.00 41.26 1 GLY D N 1
ATOM 781 C CA . GLY B 2 1 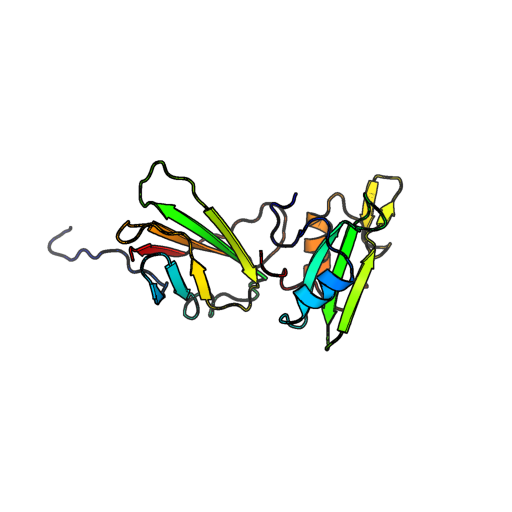? -9.486 25.364 54.928 1.00 43.07 1 GLY D CA 1
ATOM 782 C C . GLY B 2 1 ? -9.998 26.713 54.479 1.00 43.14 1 GLY D C 1
ATOM 783 O O . GLY B 2 1 ? -9.263 27.464 53.884 1.00 42.62 1 GLY D O 1
ATOM 784 N N . GLY B 2 2 ? -11.271 26.992 54.760 1.00 44.62 2 GLY D N 1
ATOM 785 C CA . GLY B 2 2 ? -11.873 28.305 54.544 1.00 45.81 2 GLY D CA 1
ATOM 786 C C . GLY B 2 2 ? -13.148 28.212 53.728 1.00 47.21 2 GLY D C 1
ATOM 787 O O . GLY B 2 2 ? -13.224 27.390 52.803 1.00 47.51 2 GLY D O 1
ATOM 788 N N . SER B 2 3 ? -14.161 29.023 54.066 1.00 47.82 3 SER D N 1
ATOM 789 C CA . SER B 2 3 ? -14.151 29.895 55.269 1.00 48.53 3 SER D CA 1
ATOM 790 C C . SER B 2 3 ? -15.324 29.524 56.217 1.00 48.64 3 SER D C 1
ATOM 791 O O . SER B 2 3 ? -16.070 30.379 56.727 1.00 49.35 3 SER D O 1
ATOM 794 N N . GLY B 2 4 ? -15.440 28.227 56.479 1.00 48.01 4 GLY D N 1
ATOM 795 C CA . GLY B 2 4 ? -16.701 27.636 56.892 1.00 46.90 4 GLY D CA 1
ATOM 796 C C . GLY B 2 4 ? -17.028 26.552 55.867 1.00 46.25 4 GLY D C 1
ATOM 797 O O . GLY B 2 4 ? -18.008 25.785 56.007 1.00 46.53 4 GLY D O 1
ATOM 798 N N . SER B 2 5 ? -16.165 26.484 54.845 1.00 44.91 5 SER D N 1
ATOM 799 C CA . SER B 2 5 ? -16.378 25.684 53.634 1.00 42.74 5 SER D CA 1
ATOM 800 C C . SER B 2 5 ? -15.175 24.804 53.272 1.00 40.43 5 SER D C 1
ATOM 801 O O . SER B 2 5 ? -14.079 24.946 53.827 1.00 40.80 5 SER D O 1
ATOM 804 N N . SER B 2 6 ? -15.374 23.929 52.302 1.00 36.71 6 SER D N 1
ATOM 805 C CA . SER B 2 6 ? -14.622 22.689 52.251 1.00 33.21 6 SER D CA 1
ATOM 806 C C . SER B 2 6 ? -13.248 22.779 51.614 1.00 30.82 6 SER D C 1
ATOM 807 O O . SER B 2 6 ? -12.935 23.710 50.846 1.00 29.44 6 SER D O 1
ATOM 810 N N . VAL B 2 7 ? -12.428 21.803 51.990 1.00 27.87 7 VAL D N 1
ATOM 811 C CA . VAL B 2 7 ? -11.107 21.589 51.434 1.00 25.59 7 VAL D CA 1
ATOM 812 C C . VAL B 2 7 ? -11.008 20.108 51.052 1.00 25.17 7 VAL D C 1
ATOM 813 O O . VAL B 2 7 ? -11.381 19.225 51.853 1.00 23.96 7 VAL D O 1
ATOM 817 N N . SER B 2 8 ? -10.487 19.845 49.851 1.00 23.93 8 SER D N 1
ATOM 818 C CA . SER B 2 8 ? -10.259 18.472 49.391 1.00 23.83 8 SER D CA 1
ATOM 819 C C . SER B 2 8 ? -8.833 18.323 48.904 1.00 23.31 8 SER D C 1
ATOM 820 O O . SER B 2 8 ? -8.235 19.289 48.452 1.00 23.59 8 SER D O 1
ATOM 823 N N . SER B 2 9 ? -8.290 17.112 48.964 1.00 22.74 9 SER D N 1
ATOM 824 C CA . SER B 2 9 ? -7.055 16.825 48.239 1.00 21.79 9 SER D CA 1
ATOM 825 C C . SER B 2 9 ? -7.357 16.987 46.728 1.00 21.07 9 SER D C 1
ATOM 826 O O . SER B 2 9 ? -8.494 16.751 46.283 1.00 19.72 9 SER D O 1
ATOM 829 N N . VAL B 2 10 ? -6.371 17.431 45.947 1.00 20.21 10 VAL D N 1
ATOM 830 C CA . VAL B 2 10 ? -6.544 17.501 44.493 1.00 20.28 10 VAL D CA 1
ATOM 831 C C . VAL B 2 10 ? -6.687 16.039 44.017 1.00 20.48 10 VAL D C 1
ATOM 832 O O . VAL B 2 10 ? -5.893 15.195 44.420 1.00 20.11 10 VAL D O 1
ATOM 836 N N . PRO B 2 11 ? -7.707 15.729 43.188 1.00 20.94 11 PRO D N 1
ATOM 837 C CA . PRO B 2 11 ? -7.801 14.330 42.748 1.00 22.10 11 PRO D CA 1
ATOM 838 C C . PRO B 2 11 ? -6.840 14.038 41.599 1.00 22.93 11 PRO D C 1
ATOM 839 O O . PRO B 2 11 ? -6.349 14.953 40.932 1.00 23.36 11 PRO D O 1
ATOM 843 N N . THR B 2 12 ? -6.553 12.764 41.376 1.00 24.06 12 THR D N 1
ATOM 844 C CA . THR B 2 12 ? -5.716 12.378 40.234 1.00 24.08 12 THR D CA 1
ATOM 845 C C . THR B 2 12 ? -6.625 11.946 39.093 1.00 24.12 12 THR D C 1
ATOM 846 O O . THR B 2 12 ? -7.737 11.452 39.315 1.00 23.81 12 THR D O 1
ATOM 850 N N . LYS B 2 13 ? -6.146 12.133 37.870 1.00 24.45 13 LYS D N 1
ATOM 851 C CA . LYS B 2 13 ? -6.870 11.684 36.689 1.00 24.70 13 LYS D CA 1
ATOM 852 C C . LYS B 2 13 ? -6.233 10.370 36.182 1.00 24.15 13 LYS D C 1
ATOM 853 O O . LYS B 2 13 ? -6.644 9.798 35.173 1.00 24.58 13 LYS D O 1
ATOM 859 N N . LEU B 2 14 ? -5.226 9.904 36.906 1.00 23.37 14 LEU D N 1
ATOM 860 C CA . LEU B 2 14 ? -4.609 8.622 36.636 1.00 22.93 14 LEU D CA 1
ATOM 861 C C . LEU B 2 14 ? -5.267 7.490 37.460 1.00 22.44 14 LEU D C 1
ATOM 862 O O . LEU B 2 14 ? -5.765 7.723 38.584 1.00 22.42 14 LEU D O 1
ATOM 867 N N . GLU B 2 15 ? -5.294 6.284 36.893 1.00 21.68 15 GLU D N 1
ATOM 868 C CA . GLU B 2 15 ? -5.749 5.101 37.628 1.00 21.38 15 GLU D CA 1
ATOM 869 C C . GLU B 2 15 ? -4.616 4.107 37.780 1.00 19.70 15 GLU D C 1
ATOM 870 O O . GLU B 2 15 ? -3.821 3.938 36.858 1.00 18.76 15 GLU D O 1
ATOM 876 N N . VAL B 2 16 ? -4.523 3.454 38.939 1.00 18.10 16 VAL D N 1
ATOM 877 C CA . VAL B 2 16 ? -3.550 2.374 39.104 1.00 16.82 16 VAL D CA 1
ATOM 878 C C . VAL B 2 16 ? -4.292 1.059 38.853 1.00 16.44 16 VAL D C 1
ATOM 879 O O . VAL B 2 16 ? -5.156 0.688 39.641 1.00 17.04 16 VAL D O 1
ATOM 883 N N . VAL B 2 17 ? -3.983 0.398 37.738 1.00 15.95 17 VAL D N 1
ATOM 884 C CA . VAL B 2 17 ? -4.762 -0.780 37.251 1.00 15.60 17 VAL D CA 1
ATOM 885 C C . VAL B 2 17 ? -4.111 -2.106 37.623 1.00 16.18 17 VAL D C 1
ATOM 886 O O . VAL B 2 17 ? -4.689 -3.198 37.422 1.00 15.40 17 VAL D O 1
ATOM 890 N N . ASP B 2 18 ? -2.914 -2.015 38.186 1.00 17.06 18 ASP D N 1
ATOM 891 C CA . ASP B 2 18 ? -2.171 -3.223 38.557 1.00 19.48 18 ASP D CA 1
ATOM 892 C C . ASP B 2 18 ? -1.121 -2.808 39.572 1.00 19.68 18 ASP D C 1
ATOM 893 O O . ASP B 2 18 ? -0.510 -1.729 39.442 1.00 18.03 18 ASP D O 1
ATOM 898 N N . ALA B 2 19 ? -0.906 -3.650 40.581 1.00 19.51 19 ALA D N 1
ATOM 899 C CA . ALA B 2 19 ? 0.144 -3.384 41.555 1.00 20.42 19 ALA D CA 1
ATOM 900 C C . ALA B 2 19 ? 0.719 -4.677 42.111 1.00 21.39 19 ALA D C 1
ATOM 901 O O . ALA B 2 19 ? -0.034 -5.611 42.416 1.00 21.96 19 ALA D O 1
ATOM 903 N N . THR B 2 20 ? 2.052 -4.751 42.176 1.00 21.85 20 THR D N 1
ATOM 904 C CA . THR B 2 20 ? 2.764 -5.811 42.912 1.00 21.39 20 THR D CA 1
ATOM 905 C C . THR B 2 20 ? 3.700 -5.090 43.894 1.00 22.00 20 THR D C 1
ATOM 906 O O . THR B 2 20 ? 3.702 -3.858 43.935 1.00 21.64 20 THR D O 1
ATOM 910 N N . PRO B 2 21 ? 4.496 -5.827 44.704 1.00 22.23 21 PRO D N 1
ATOM 911 C CA . PRO B 2 21 ? 5.317 -5.046 45.664 1.00 22.39 21 PRO D CA 1
ATOM 912 C C . PRO B 2 21 ? 6.343 -4.092 45.047 1.00 22.43 21 PRO D C 1
ATOM 913 O O . PRO B 2 21 ? 6.653 -3.074 45.660 1.00 22.51 21 PRO D O 1
ATOM 917 N N . THR B 2 22 ? 6.852 -4.393 43.854 1.00 22.42 22 THR D N 1
ATOM 918 C CA . THR B 2 22 ? 7.894 -3.553 43.256 1.00 22.64 22 THR D CA 1
ATOM 919 C C . THR B 2 22 ? 7.456 -2.836 41.954 1.00 22.26 22 THR D C 1
ATOM 920 O O . THR B 2 22 ? 8.304 -2.355 41.200 1.00 22.41 22 THR D O 1
ATOM 924 N N . SER B 2 23 ? 6.156 -2.781 41.682 1.00 20.87 23 SER D N 1
ATOM 925 C CA . SER B 2 23 ? 5.696 -2.258 40.393 1.00 21.07 23 SER D CA 1
ATOM 926 C C . SER B 2 23 ? 4.247 -1.821 40.406 1.00 20.37 23 SER D C 1
ATOM 927 O O . SER B 2 23 ? 3.427 -2.318 41.187 1.00 19.72 23 SER D O 1
ATOM 930 N N . LEU B 2 24 ? 3.949 -0.882 39.522 1.00 19.48 24 LEU D N 1
ATOM 931 C CA . LEU B 2 24 ? 2.625 -0.304 39.425 1.00 19.24 24 LEU D CA 1
ATOM 932 C C . LEU B 2 24 ? 2.347 -0.200 37.943 1.00 18.82 24 LEU D C 1
ATOM 933 O O . LEU B 2 24 ? 3.259 0.083 37.167 1.00 18.76 24 LEU D O 1
ATOM 938 N N . LYS B 2 25 ? 1.112 -0.456 37.537 1.00 17.24 25 LYS D N 1
ATOM 939 C CA . LYS B 2 25 ? 0.704 -0.134 36.181 1.00 17.16 25 LYS D CA 1
ATOM 940 C C . LYS B 2 25 ? -0.281 1.012 36.253 1.00 16.21 25 LYS D C 1
ATOM 941 O O . LYS B 2 25 ? -1.314 0.908 36.919 1.00 16.01 25 LYS D O 1
ATOM 947 N N . ILE B 2 26 ? 0.020 2.103 35.555 1.00 16.30 26 ILE D N 1
ATOM 948 C CA . ILE B 2 26 ? -0.877 3.265 35.526 1.00 16.36 26 ILE D CA 1
ATOM 949 C C . ILE B 2 26 ? -1.631 3.375 34.212 1.00 16.46 26 ILE D C 1
ATOM 950 O O . ILE B 2 26 ? -1.082 3.061 33.153 1.00 16.26 26 ILE D O 1
ATOM 955 N N . SER B 2 27 ? -2.869 3.865 34.282 1.00 16.28 27 SER D N 1
ATOM 956 C CA . SER B 2 27 ? -3.672 4.140 33.107 1.00 17.33 27 SER D CA 1
ATOM 957 C C . SER B 2 27 ? -4.078 5.614 32.985 1.00 18.23 27 SER D C 1
ATOM 958 O O . SER B 2 27 ? -4.549 6.226 33.945 1.00 17.90 27 SER D O 1
ATOM 961 N N . TRP B 2 28 ? -3.897 6.169 31.797 1.00 19.37 28 TRP D N 1
ATOM 962 C CA . TRP B 2 28 ? -4.403 7.505 31.471 1.00 21.40 28 TRP D CA 1
ATOM 963 C C . TRP B 2 28 ? -5.560 7.430 30.453 1.00 24.51 28 TRP D C 1
ATOM 964 O O . TRP B 2 28 ? -5.991 8.437 29.896 1.00 24.34 28 TRP D O 1
ATOM 975 N N . ASP B 2 29 ? -6.040 6.220 30.209 1.00 28.84 29 ASP D N 1
ATOM 976 C CA . ASP B 2 29 ? -7.142 5.961 29.285 1.00 34.06 29 ASP D CA 1
ATOM 977 C C . ASP B 2 29 ? -8.330 6.940 29.399 1.00 36.89 29 ASP D C 1
ATOM 978 O O . ASP B 2 29 ? -9.064 7.150 28.432 1.00 38.45 29 ASP D O 1
ATOM 983 N N . ALA B 2 30 ? -8.525 7.548 30.565 1.00 39.64 30 ALA D N 1
ATOM 984 C CA . ALA B 2 30 ? -9.667 8.445 30.752 1.00 41.97 30 ALA D CA 1
ATOM 985 C C . ALA B 2 30 ? -9.314 9.936 30.671 1.00 43.58 30 ALA D C 1
ATOM 986 O O . ALA B 2 30 ? -10.086 10.784 31.127 1.00 44.24 30 ALA D O 1
ATOM 988 N N . TYR B 2 31 ? -8.161 10.271 30.093 1.00 45.30 31 TYR D N 1
ATOM 989 C CA . TYR B 2 31 ? -7.767 11.676 30.047 1.00 46.79 31 TYR D CA 1
ATOM 990 C C . TYR B 2 31 ? -7.114 12.120 28.751 1.00 47.38 31 TYR D C 1
ATOM 991 O O . TYR B 2 31 ? -7.525 13.119 28.154 1.00 47.99 31 TYR D O 1
ATOM 1000 N N . TYR B 2 32 ? -6.082 11.407 28.328 1.00 48.09 32 TYR D N 1
ATOM 1001 C CA . TYR B 2 32 ? -5.441 11.726 27.060 1.00 48.32 32 TYR D CA 1
ATOM 1002 C C . TYR B 2 32 ? -6.139 10.949 25.968 1.00 49.16 32 TYR D C 1
ATOM 1003 O O . TYR B 2 32 ? -5.659 10.861 24.828 1.00 49.45 32 TYR D O 1
ATOM 1012 N N . SER B 2 33 ? -7.286 10.388 26.352 1.00 49.76 33 SER D N 1
ATOM 1013 C CA . SER B 2 33 ? -8.271 9.830 25.440 1.00 50.41 33 SER D CA 1
ATOM 1014 C C . SER B 2 33 ? -9.013 10.978 24.735 1.00 50.80 33 SER D C 1
ATOM 1015 O O . SER B 2 33 ? -9.397 10.854 23.566 1.00 50.88 33 SER D O 1
ATOM 1018 N N . SER B 2 34 ? -9.202 12.085 25.466 1.00 51.03 34 SER D N 1
ATOM 1019 C CA . SER B 2 34 ? -9.862 13.303 24.969 1.00 50.97 34 SER D CA 1
ATOM 1020 C C . SER B 2 34 ? -8.872 14.186 24.193 1.00 50.82 34 SER D C 1
ATOM 1021 O O . SER B 2 34 ? -9.146 14.626 23.062 1.00 50.72 34 SER D O 1
ATOM 1024 N N . TRP B 2 35 ? -7.724 14.455 24.818 1.00 49.99 35 TRP D N 1
ATOM 1025 C CA . TRP B 2 35 ? -6.669 15.203 24.156 1.00 48.94 35 TRP D CA 1
ATOM 1026 C C . TRP B 2 35 ? -5.909 14.321 23.179 1.00 47.00 35 TRP D C 1
ATOM 1027 O O . TRP B 2 35 ? -5.296 13.321 23.587 1.00 47.22 35 TRP D O 1
ATOM 1038 N N . GLN B 2 36 ? -5.951 14.706 21.897 1.00 44.23 36 GLN D N 1
ATOM 1039 C CA . GLN B 2 36 ? -5.688 13.760 20.798 1.00 41.23 36 GLN D CA 1
ATOM 1040 C C . GLN B 2 36 ? -4.568 14.116 19.815 1.00 37.88 36 GLN D C 1
ATOM 1041 O O . GLN B 2 36 ? -3.985 15.191 19.886 1.00 37.91 36 GLN D O 1
ATOM 1047 N N . ASN B 2 37 ? -4.302 13.191 18.893 1.00 34.37 37 ASN D N 1
ATOM 1048 C CA . ASN B 2 37 ? -3.093 13.173 18.050 1.00 30.72 37 ASN D CA 1
ATOM 1049 C C . ASN B 2 37 ? -1.794 13.092 18.878 1.00 27.22 37 ASN D C 1
ATOM 1050 O O . ASN B 2 37 ? -0.754 13.659 18.492 1.00 26.47 37 ASN D O 1
ATOM 1055 N N . VAL B 2 38 ? -1.859 12.390 20.010 1.00 22.61 38 VAL D N 1
ATOM 1056 C CA . VAL B 2 38 ? -0.670 12.140 20.812 1.00 19.82 38 VAL D CA 1
ATOM 1057 C C . VAL B 2 38 ? 0.271 11.220 20.035 1.00 17.94 38 VAL D C 1
ATOM 1058 O O . VAL B 2 38 ? -0.169 10.184 19.507 1.00 17.44 38 VAL D O 1
ATOM 1062 N N . LYS B 2 39 ? 1.543 11.625 19.960 1.00 15.48 39 LYS D N 1
ATOM 1063 C CA . LYS B 2 39 ? 2.612 10.863 19.304 1.00 14.60 39 LYS D CA 1
ATOM 1064 C C . LYS B 2 39 ? 3.268 9.889 20.286 1.00 13.64 39 LYS D C 1
ATOM 1065 O O . LYS B 2 39 ? 3.511 8.750 19.947 1.00 13.57 39 LYS D O 1
ATOM 1071 N N . TYR B 2 40 ? 3.531 10.361 21.499 1.00 11.72 40 TYR D N 1
ATOM 1072 C CA . TYR B 2 40 ? 4.121 9.554 22.565 1.00 11.64 40 TYR D CA 1
ATOM 1073 C C . TYR B 2 40 ? 3.860 10.189 23.923 1.00 12.01 40 TYR D C 1
ATOM 1074 O O . TYR B 2 40 ? 3.516 11.394 24.009 1.00 11.22 40 TYR D O 1
ATOM 1083 N N . TYR B 2 41 ? 4.029 9.367 24.963 1.00 11.82 41 TYR D N 1
ATOM 1084 C CA . TYR B 2 41 ? 4.056 9.806 26.336 1.00 12.11 41 TYR D CA 1
ATOM 1085 C C . TYR B 2 41 ? 5.447 9.656 26.923 1.00 13.51 41 TYR D C 1
ATOM 1086 O O . TYR B 2 41 ? 6.175 8.696 26.631 1.00 13.29 41 TYR D O 1
ATOM 1095 N N . ARG B 2 42 ? 5.803 10.594 27.779 1.00 13.76 42 ARG D N 1
ATOM 1096 C CA . ARG B 2 42 ? 6.961 10.441 28.597 1.00 15.89 42 ARG D CA 1
ATOM 1097 C C . ARG B 2 42 ? 6.459 10.254 30.030 1.00 16.04 42 ARG D C 1
ATOM 1098 O O . ARG B 2 42 ? 5.661 11.058 30.540 1.00 16.99 42 ARG D O 1
ATOM 1106 N N . ILE B 2 43 ? 6.912 9.178 30.661 1.00 16.53 43 ILE D N 1
ATOM 1107 C CA . ILE B 2 43 ? 6.566 8.896 32.049 1.00 17.02 43 ILE D CA 1
ATOM 1108 C C . ILE B 2 43 ? 7.796 9.102 32.960 1.00 17.63 43 ILE D C 1
ATOM 1109 O O . ILE B 2 43 ? 8.871 8.547 32.706 1.00 17.72 43 ILE D O 1
ATOM 1114 N N . THR B 2 44 ? 7.633 9.916 34.002 1.00 17.99 44 THR D N 1
ATOM 1115 C CA . THR B 2 44 ? 8.690 10.111 34.981 1.00 18.75 44 THR D CA 1
ATOM 1116 C C . THR B 2 44 ? 8.176 9.706 36.350 1.00 19.57 44 THR D C 1
ATOM 1117 O O . THR B 2 44 ? 6.973 9.833 36.664 1.00 19.37 44 THR D O 1
ATOM 1121 N N . TYR B 2 45 ? 9.098 9.220 37.165 1.00 19.93 45 TYR D N 1
ATOM 1122 C CA . TYR B 2 45 ? 8.760 8.762 38.494 1.00 20.71 45 TYR D CA 1
ATOM 1123 C C . TYR B 2 45 ? 9.981 8.829 39.408 1.00 21.29 45 TYR D C 1
ATOM 1124 O O . TYR B 2 45 ? 11.106 8.506 39.007 1.00 20.48 45 TYR D O 1
ATOM 1133 N N . GLY B 2 46 ? 9.755 9.291 40.625 1.00 21.99 46 GLY D N 1
ATOM 1134 C CA . GLY B 2 46 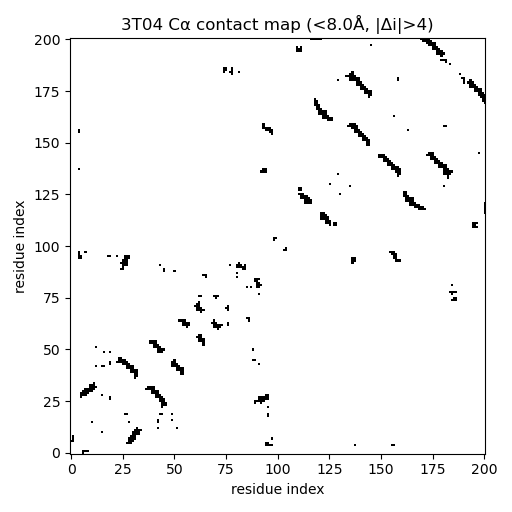? 10.786 9.230 41.656 1.00 23.85 46 GLY D CA 1
ATOM 1135 C C . GLY B 2 46 ? 10.142 9.168 43.023 1.00 24.97 46 GLY D C 1
ATOM 1136 O O . GLY B 2 46 ? 8.941 9.449 43.163 1.00 24.79 46 GLY D O 1
ATOM 1137 N N . GLU B 2 47 ? 10.929 8.814 44.034 1.00 26.54 47 GLU D N 1
ATOM 1138 C CA . GLU B 2 47 ? 10.438 8.836 45.408 1.00 28.34 47 GLU D CA 1
ATOM 1139 C C . GLU B 2 47 ? 9.834 10.213 45.717 1.00 29.83 47 GLU D C 1
ATOM 1140 O O . GLU B 2 47 ? 10.456 11.246 45.433 1.00 30.74 47 GLU D O 1
ATOM 1146 N N . THR B 2 48 ? 8.612 10.239 46.246 1.00 31.20 48 THR D N 1
ATOM 1147 C CA . THR B 2 48 ? 7.966 11.503 46.577 1.00 33.17 48 THR D CA 1
ATOM 1148 C C . THR B 2 48 ? 8.850 12.292 47.561 1.00 35.62 48 THR D C 1
ATOM 1149 O O . THR B 2 48 ? 9.351 11.736 48.554 1.00 35.56 48 THR D O 1
ATOM 1153 N N . GLY B 2 49 ? 9.067 13.568 47.258 1.00 37.82 49 GLY D N 1
ATOM 1154 C CA . GLY B 2 49 ? 9.976 14.421 48.038 1.00 40.80 49 GLY D CA 1
ATOM 1155 C C . GLY B 2 49 ? 11.304 13.793 48.446 1.00 42.45 49 GLY D C 1
ATOM 1156 O O . GLY B 2 49 ? 11.857 14.146 49.488 1.00 43.21 49 GLY D O 1
ATOM 1157 N N . GLY B 2 50 ? 11.818 12.865 47.638 1.00 43.83 50 GLY D N 1
ATOM 1158 C CA . GLY B 2 50 ? 13.088 12.198 47.939 1.00 45.58 50 GLY D CA 1
ATOM 1159 C C . GLY B 2 50 ? 14.266 12.944 47.347 1.00 47.13 50 GLY D C 1
ATOM 1160 O O . GLY B 2 50 ? 14.093 13.888 46.568 1.00 47.28 50 GLY D O 1
ATOM 1161 N N . ASP B 2 51 ? 15.474 12.540 47.733 1.00 48.73 51 ASP D N 1
ATOM 1162 C CA . ASP B 2 51 ? 16.688 13.061 47.099 1.00 49.88 51 ASP D CA 1
ATOM 1163 C C . ASP B 2 51 ? 16.927 12.213 45.848 1.00 49.99 51 ASP D C 1
ATOM 1164 O O . ASP B 2 51 ? 17.670 12.611 44.921 1.00 50.13 51 ASP D O 1
ATOM 1169 N N . SER B 2 52 ? 16.241 11.061 45.852 1.00 49.30 52 SER D N 1
ATOM 1170 C CA . SER B 2 52 ? 16.301 9.990 44.849 1.00 48.36 52 SER D CA 1
ATOM 1171 C C . SER B 2 52 ? 16.358 10.374 43.362 1.00 46.90 52 SER D C 1
ATOM 1172 O O . SER B 2 52 ? 15.901 11.459 42.962 1.00 46.75 52 SER D O 1
ATOM 1175 N N . PRO B 2 53 ? 16.919 9.465 42.541 1.00 45.36 53 PRO D N 1
ATOM 1176 C CA . PRO B 2 53 ? 16.951 9.606 41.085 1.00 44.12 53 PRO D CA 1
ATOM 1177 C C . PRO B 2 53 ? 15.541 9.579 40.485 1.00 42.30 53 PRO D C 1
ATOM 1178 O O . PRO B 2 53 ? 14.691 8.784 40.923 1.00 42.26 53 PRO D O 1
ATOM 1182 N N . VAL B 2 54 ? 15.302 10.454 39.511 1.00 39.66 54 VAL D N 1
ATOM 1183 C CA . VAL B 2 54 ? 14.038 10.481 38.786 1.00 37.39 54 VAL D CA 1
ATOM 1184 C C . VAL B 2 54 ? 14.215 9.712 37.479 1.00 35.69 54 VAL D C 1
ATOM 1185 O O . VAL B 2 54 ? 15.016 10.084 36.630 1.00 36.60 54 VAL D O 1
ATOM 1189 N N . GLN B 2 55 ? 13.497 8.613 37.331 1.00 33.01 55 GLN D N 1
ATOM 1190 C CA . GLN B 2 55 ? 13.645 7.793 36.148 1.00 30.46 55 GLN D CA 1
ATOM 1191 C C . GLN B 2 55 ? 12.611 8.157 35.094 1.00 27.97 55 GLN D C 1
ATOM 1192 O O . GLN B 2 55 ? 11.532 8.659 35.430 1.00 26.77 55 GLN D O 1
ATOM 1198 N N . GLU B 2 56 ? 12.950 7.927 33.825 1.00 25.29 56 GLU D N 1
ATOM 1199 C CA . GLU B 2 56 ? 12.020 8.214 32.745 1.00 23.94 56 GLU D CA 1
ATOM 1200 C C . GLU B 2 56 ? 12.112 7.266 31.572 1.00 21.93 56 GLU D C 1
ATOM 1201 O O . GLU B 2 56 ? 13.159 6.697 31.298 1.00 21.85 56 GLU D O 1
ATOM 1207 N N . PHE B 2 57 ? 10.980 7.108 30.892 1.00 19.67 57 PHE D N 1
ATOM 1208 C CA . PHE B 2 57 ? 10.887 6.318 29.688 1.00 18.50 57 PHE D CA 1
ATOM 1209 C C . PHE B 2 57 ? 9.731 6.865 28.851 1.00 17.52 57 PHE D C 1
ATOM 1210 O O . PHE B 2 57 ? 8.895 7.671 29.342 1.00 17.58 57 PHE D O 1
ATOM 1218 N N . THR B 2 58 ? 9.672 6.430 27.598 1.00 16.08 58 THR D N 1
ATOM 1219 C CA . THR B 2 58 ? 8.622 6.854 26.685 1.00 15.86 58 THR D CA 1
ATOM 1220 C C . THR B 2 58 ? 7.905 5.662 26.053 1.00 15.70 58 THR D C 1
ATOM 1221 O O . THR B 2 58 ? 8.517 4.618 25.775 1.00 16.27 58 THR D O 1
ATOM 1225 N N . VAL B 2 59 ? 6.613 5.831 25.806 1.00 14.21 59 VAL D N 1
ATOM 1226 C CA . VAL B 2 59 ? 5.834 4.859 25.086 1.00 13.89 59 VAL D CA 1
ATOM 1227 C C . VAL B 2 59 ? 5.022 5.569 24.009 1.00 14.05 59 VAL D C 1
ATOM 1228 O O . VAL B 2 59 ? 4.756 6.762 24.145 1.00 14.14 59 VAL D O 1
ATOM 1232 N N . PRO B 2 60 ? 4.616 4.830 22.949 1.00 14.13 60 PRO D N 1
ATOM 1233 C CA . PRO B 2 60 ? 3.830 5.351 21.825 1.00 14.00 60 PRO D CA 1
ATOM 1234 C C . PRO B 2 60 ? 2.475 5.923 22.226 1.00 14.66 60 PRO D C 1
ATOM 1235 O O . PRO B 2 60 ? 1.844 5.433 23.199 1.00 13.97 60 PRO D O 1
ATOM 1239 N N . GLY B 2 61 ? 2.018 6.914 21.452 1.00 13.72 61 GLY D N 1
ATOM 1240 C CA . GLY B 2 61 ? 0.775 7.635 21.729 1.00 13.30 61 GLY D CA 1
ATOM 1241 C C . GLY B 2 61 ? -0.499 6.811 21.729 1.00 13.69 61 GLY D C 1
ATOM 1242 O O . GLY B 2 61 ? -1.513 7.252 22.226 1.00 12.73 61 GLY D O 1
ATOM 1243 N N . TYR B 2 62 ? -0.460 5.596 21.190 1.00 14.01 62 TYR D N 1
ATOM 1244 C CA . TYR B 2 62 ? -1.662 4.789 21.172 1.00 13.80 62 TYR D CA 1
ATOM 1245 C C . TYR B 2 62 ? -1.752 3.895 22.424 1.00 13.82 62 TYR D C 1
ATOM 1246 O O . TYR B 2 62 ? -2.756 3.233 22.625 1.00 12.68 62 TYR D O 1
ATOM 1255 N N . TYR B 2 63 ? -0.703 3.884 23.261 1.00 14.67 63 TYR D N 1
ATOM 1256 C CA . TYR B 2 63 ? -0.743 3.102 24.522 1.00 14.90 63 TYR D CA 1
ATOM 1257 C C . TYR B 2 63 ? -1.677 3.836 25.457 1.00 14.98 63 TYR D C 1
ATOM 1258 O O . TYR B 2 63 ? -1.791 5.051 25.400 1.00 14.16 63 TYR D O 1
ATOM 1267 N N . SER B 2 64 ? -2.341 3.086 26.327 1.00 15.76 64 SER D N 1
ATOM 1268 C CA . SER B 2 64 ? -3.227 3.668 27.308 1.00 15.91 64 SER D CA 1
ATOM 1269 C C . SER B 2 64 ? -2.690 3.427 28.748 1.00 15.38 64 SER D C 1
ATOM 1270 O O . SER B 2 64 ? -3.221 3.993 29.726 1.00 14.36 64 SER D O 1
ATOM 1273 N N . THR B 2 65 ? -1.632 2.608 28.868 1.00 14.66 65 THR D N 1
ATOM 1274 C CA . THR B 2 65 ? -1.067 2.257 30.179 1.00 14.61 65 THR D CA 1
ATOM 1275 C C . THR B 2 65 ? 0.437 2.088 30.095 1.00 15.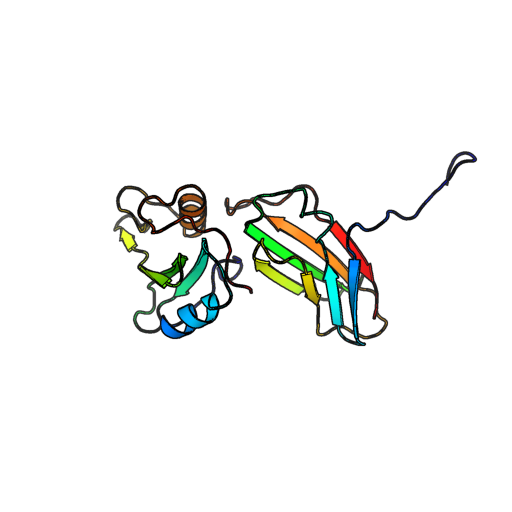27 65 THR D C 1
ATOM 1276 O O . THR B 2 65 ? 0.989 1.826 29.026 1.00 14.63 65 THR D O 1
ATOM 1280 N N . ALA B 2 66 ? 1.111 2.228 31.229 1.00 16.20 66 ALA D N 1
ATOM 1281 C CA . ALA B 2 66 ? 2.541 1.857 31.291 1.00 17.09 66 ALA D CA 1
ATOM 1282 C C . ALA B 2 66 ? 2.825 1.246 32.647 1.00 17.58 66 ALA D C 1
ATOM 1283 O O . ALA B 2 66 ? 2.184 1.589 33.623 1.00 17.56 66 ALA D O 1
ATOM 1285 N N . THR B 2 67 ? 3.739 0.299 32.683 1.00 19.04 67 THR D N 1
ATOM 1286 C CA . THR B 2 67 ? 4.179 -0.285 33.917 1.00 20.52 67 THR D CA 1
ATOM 1287 C C . THR B 2 67 ? 5.382 0.451 34.432 1.00 20.92 67 THR D C 1
ATOM 1288 O O . THR B 2 67 ? 6.296 0.723 33.672 1.00 21.39 67 THR D O 1
ATOM 1292 N N . ILE B 2 68 ? 5.379 0.765 35.725 1.00 21.16 68 ILE D N 1
ATOM 1293 C CA . ILE B 2 68 ? 6.563 1.285 36.394 1.00 22.02 68 ILE D CA 1
ATOM 1294 C C . ILE B 2 68 ? 7.122 0.183 37.301 1.00 22.12 68 ILE D C 1
ATOM 1295 O O . ILE B 2 68 ? 6.430 -0.310 38.195 1.00 21.96 68 ILE D O 1
ATOM 1300 N N . SER B 2 69 ? 8.360 -0.212 37.068 1.00 22.07 69 SER D N 1
ATOM 1301 C CA . SER B 2 69 ? 8.915 -1.324 37.818 1.00 22.92 69 SER D CA 1
ATOM 1302 C C . SER B 2 69 ? 10.200 -0.928 38.559 1.00 22.92 69 SER D C 1
ATOM 1303 O O . SER B 2 69 ? 10.641 0.234 38.494 1.00 22.89 69 SER D O 1
ATOM 1306 N N . GLY B 2 70 ? 10.782 -1.870 39.296 1.00 22.67 70 GLY D N 1
ATOM 1307 C CA . GLY B 2 70 ? 11.959 -1.580 40.117 1.00 22.50 70 GLY D CA 1
ATOM 1308 C C . GLY B 2 70 ? 11.680 -0.627 41.265 1.00 23.04 70 GLY D C 1
ATOM 1309 O O . GLY B 2 70 ? 12.518 0.221 41.591 1.00 24.15 70 GLY D O 1
ATOM 1310 N N . LEU B 2 71 ? 10.496 -0.717 41.868 1.00 22.44 71 LEU D N 1
ATOM 1311 C CA . LEU B 2 71 ? 10.148 0.192 42.962 1.00 22.63 71 LEU D CA 1
ATOM 1312 C C . LEU B 2 71 ? 10.496 -0.405 44.333 1.00 22.93 71 LEU D C 1
ATOM 1313 O O . LEU B 2 71 ? 10.620 -1.627 44.482 1.00 23.27 71 LEU D O 1
ATOM 1318 N N . LYS B 2 72 ? 10.653 0.459 45.330 1.00 22.57 72 LYS D N 1
ATOM 1319 C CA . LYS B 2 72 ? 10.700 0.003 46.708 1.00 23.25 72 LYS D CA 1
ATOM 1320 C C . LYS B 2 72 ? 9.296 -0.234 47.247 1.00 22.74 72 LYS D C 1
ATOM 1321 O O . LYS B 2 72 ? 8.471 0.669 47.218 1.00 22.15 72 LYS D O 1
ATOM 1327 N N . PRO B 2 73 ? 9.014 -1.457 47.736 1.00 23.15 73 PRO D N 1
ATOM 1328 C CA . PRO B 2 73 ? 7.664 -1.701 48.285 1.00 23.33 73 PRO D CA 1
ATOM 1329 C C . PRO B 2 73 ? 7.294 -0.731 49.407 1.00 23.71 73 PRO D C 1
ATOM 1330 O O . PRO B 2 73 ? 8.123 -0.400 50.245 1.00 24.88 73 PRO D O 1
ATOM 1334 N N . GLY B 2 74 ? 6.059 -0.265 49.424 1.00 24.10 74 GLY D N 1
ATOM 1335 C CA . GLY B 2 74 ? 5.606 0.569 50.523 1.00 24.23 74 GLY D CA 1
ATOM 1336 C C . GLY B 2 74 ? 6.211 1.964 50.642 1.00 24.78 74 GLY D C 1
ATOM 1337 O O . GLY B 2 74 ? 5.999 2.647 51.662 1.00 24.64 74 GLY D O 1
ATOM 1338 N N . VAL B 2 75 ? 6.948 2.389 49.612 1.00 24.16 75 VAL D N 1
ATOM 1339 C CA . VAL B 2 75 ? 7.511 3.746 49.529 1.00 24.16 75 VAL D CA 1
ATOM 1340 C C . VAL B 2 75 ? 6.714 4.571 48.503 1.00 24.30 75 VAL D C 1
ATOM 1341 O O . VAL B 2 75 ? 6.418 4.070 47.399 1.00 23.93 75 VAL D O 1
ATOM 1345 N N . ASP B 2 76 ? 6.355 5.804 48.877 1.00 24.28 76 ASP D N 1
ATOM 1346 C CA . ASP B 2 76 ? 5.574 6.712 48.013 1.00 24.63 76 ASP D CA 1
ATOM 1347 C C . ASP B 2 76 ? 6.383 7.260 46.836 1.00 23.95 76 ASP D C 1
ATOM 1348 O O . ASP B 2 76 ? 7.465 7.845 47.021 1.00 24.14 76 ASP D O 1
ATOM 1353 N N . TYR B 2 77 ? 5.862 7.054 45.632 1.00 22.67 77 TYR D N 1
ATOM 1354 C CA . TYR B 2 77 ? 6.464 7.619 44.424 1.00 22.07 77 TYR D CA 1
ATOM 1355 C C . TYR B 2 77 ? 5.534 8.626 43.781 1.00 21.85 77 TYR D C 1
ATOM 1356 O O . TYR B 2 77 ? 4.315 8.490 43.856 1.00 22.36 77 TYR D O 1
ATOM 1365 N N . THR B 2 78 ? 6.108 9.645 43.161 1.00 20.85 78 THR D N 1
ATOM 1366 C CA . THR B 2 78 ? 5.328 10.563 42.342 1.00 20.64 78 THR D CA 1
ATOM 1367 C C . THR B 2 78 ? 5.540 10.212 40.888 1.00 19.52 78 THR D C 1
ATOM 1368 O O . THR B 2 78 ? 6.674 10.178 40.412 1.00 19.97 78 THR D O 1
ATOM 1372 N N . ILE B 2 79 ? 4.439 9.920 40.211 1.00 18.63 79 ILE D N 1
ATOM 1373 C CA . ILE B 2 79 ? 4.469 9.466 38.846 1.00 18.11 79 ILE D CA 1
ATOM 1374 C C . ILE B 2 79 ? 3.773 10.506 37.973 1.00 18.07 79 ILE D C 1
ATOM 1375 O O . ILE B 2 79 ? 2.633 10.886 38.249 1.00 17.76 79 ILE D O 1
ATOM 1380 N N . THR B 2 80 ? 4.453 10.950 36.916 1.00 17.02 80 THR D N 1
ATOM 1381 C CA . THR B 2 80 ? 3.904 12.025 36.084 1.00 17.28 80 THR D CA 1
ATOM 1382 C C . THR B 2 80 ? 3.896 11.581 34.634 1.00 16.67 80 THR D C 1
ATOM 1383 O O . THR B 2 80 ? 4.878 11.020 34.168 1.00 16.48 80 THR D O 1
ATOM 1387 N N . VAL B 2 81 ? 2.784 11.848 33.945 1.00 16.25 81 VAL D N 1
ATOM 1388 C CA . VAL B 2 81 ? 2.617 11.509 32.536 1.00 15.66 81 VAL D CA 1
ATOM 1389 C C . VAL B 2 81 ? 2.558 12.794 31.698 1.00 15.75 81 VAL D C 1
ATOM 1390 O O . VAL B 2 81 ? 1.679 13.631 31.905 1.00 16.43 81 VAL D O 1
ATOM 1394 N N . TYR B 2 82 ? 3.501 12.931 30.769 1.00 15.44 82 TYR D N 1
ATOM 1395 C CA . TYR B 2 82 ? 3.550 14.025 29.804 1.00 15.43 82 TYR D CA 1
ATOM 1396 C C . TYR B 2 82 ? 3.112 13.514 28.416 1.00 15.21 82 TYR D C 1
ATOM 1397 O O . TYR B 2 82 ? 3.756 12.620 27.872 1.00 14.54 82 TYR D O 1
ATOM 1406 N N . ALA B 2 83 ? 2.047 14.091 27.848 1.00 13.74 83 ALA D N 1
ATOM 1407 C CA . ALA B 2 83 ? 1.615 13.761 26.499 1.00 13.97 83 ALA D CA 1
ATOM 1408 C C . ALA B 2 83 ? 2.195 14.727 25.465 1.00 14.22 83 ALA D C 1
ATOM 1409 O O . ALA B 2 83 ? 2.042 15.944 25.600 1.00 14.47 83 ALA D O 1
ATOM 1411 N N . TYR B 2 84 ? 2.837 14.176 24.432 1.00 13.46 84 TYR D N 1
ATOM 1412 C CA . TYR B 2 84 ? 3.420 14.968 23.336 1.00 13.16 84 TYR D CA 1
ATOM 1413 C C . TYR B 2 84 ? 2.652 14.763 22.031 1.00 12.95 84 TYR D C 1
ATOM 1414 O O . TYR B 2 84 ? 2.632 13.640 21.480 1.00 12.52 84 TYR D O 1
ATOM 1423 N N . ASP B 2 85 ? 2.002 15.815 21.534 1.00 13.10 85 ASP D N 1
ATOM 1424 C CA . ASP B 2 85 ? 1.318 15.703 20.235 1.00 14.13 85 ASP D CA 1
ATOM 1425 C C . ASP B 2 85 ? 2.162 16.212 19.056 1.00 13.96 85 ASP D C 1
ATOM 1426 O O . ASP B 2 85 ? 1.699 16.250 17.911 1.00 13.87 85 ASP D O 1
ATOM 1431 N N . THR B 2 86 ? 3.402 16.608 19.348 1.00 13.64 86 THR D N 1
ATOM 1432 C CA . THR B 2 86 ? 4.323 17.035 18.321 1.00 13.81 86 THR D CA 1
ATOM 1433 C C . THR B 2 86 ? 5.770 16.658 18.701 1.00 14.10 86 THR D C 1
ATOM 1434 O O . THR B 2 86 ? 6.073 16.478 19.879 1.00 13.89 86 THR D O 1
ATOM 1438 N N . PHE B 2 87 ? 6.626 16.491 17.683 1.00 14.26 87 PHE D N 1
ATOM 1439 C CA . PHE B 2 87 ? 8.092 16.319 17.834 1.00 13.78 87 PHE D CA 1
ATOM 1440 C C . PHE B 2 87 ? 8.872 17.622 17.669 1.00 14.22 87 PHE D C 1
ATOM 1441 O O . PHE B 2 87 ? 10.107 17.605 17.608 1.00 14.60 87 PHE D O 1
ATOM 1449 N N . PHE B 2 88 ? 8.172 18.751 17.551 1.00 14.69 88 PHE D N 1
ATOM 1450 C CA . PHE B 2 88 ? 8.854 20.047 17.406 1.00 14.68 88 PHE D CA 1
ATOM 1451 C C . PHE B 2 88 ? 9.923 20.199 18.486 1.00 14.99 88 PHE D C 1
ATOM 1452 O O . PHE B 2 88 ? 9.641 19.999 19.660 1.00 13.79 88 PHE D O 1
ATOM 1460 N N . PRO B 2 89 ? 11.165 20.543 18.082 1.00 16.17 89 PRO D N 1
ATOM 1461 C CA . PRO B 2 89 ? 12.281 20.635 19.026 1.00 17.27 89 PRO D CA 1
ATOM 1462 C C . PRO B 2 89 ? 11.998 21.631 20.156 1.00 17.64 89 PRO D C 1
ATOM 1463 O O . PRO B 2 89 ? 11.677 22.792 19.899 1.00 16.79 89 PRO D O 1
ATOM 1467 N N . GLY B 2 90 ? 12.116 21.176 21.398 1.00 17.86 90 GLY D N 1
ATOM 1468 C CA . GLY B 2 90 ? 11.957 22.094 22.526 1.00 17.40 90 GLY D CA 1
ATOM 1469 C C . GLY B 2 90 ? 10.525 22.274 22.985 1.00 17.75 90 GLY D C 1
ATOM 1470 O O . GLY B 2 90 ? 10.284 22.982 23.962 1.00 17.47 90 GLY D O 1
ATOM 1471 N N . TYR B 2 91 ? 9.556 21.665 22.299 1.00 17.45 91 TYR D N 1
ATOM 1472 C CA . TYR B 2 91 ? 8.168 21.685 22.816 1.00 17.24 91 TYR D CA 1
ATOM 1473 C C . TYR B 2 91 ? 8.038 20.917 24.127 1.00 17.46 91 TYR D C 1
ATOM 1474 O O . TYR B 2 91 ? 8.588 19.814 24.288 1.00 18.17 91 TYR D O 1
ATOM 1483 N N . GLU B 2 92 ? 7.314 21.498 25.073 1.00 17.56 92 GLU D N 1
ATOM 1484 C CA . GLU B 2 92 ? 6.912 20.783 26.283 1.00 18.03 92 GLU D CA 1
ATOM 1485 C C . GLU B 2 92 ? 5.449 21.049 26.507 1.00 17.72 92 GLU D C 1
ATOM 1486 O O . GLU B 2 92 ? 5.003 22.175 26.317 1.00 16.89 92 GLU D O 1
ATOM 1492 N N . PRO B 2 93 ? 4.690 20.034 26.951 1.00 18.05 93 PRO D N 1
ATOM 1493 C CA . PRO B 2 93 ? 3.243 20.230 27.026 1.00 18.35 93 PRO D CA 1
ATOM 1494 C C . PRO B 2 93 ? 2.838 21.076 28.242 1.00 19.51 93 PRO D C 1
ATOM 1495 O O . PRO B 2 93 ? 3.597 21.164 29.213 1.00 19.54 93 PRO D O 1
ATOM 1499 N N . ASN B 2 94 ? 1.648 21.667 28.171 1.00 20.25 94 ASN D N 1
ATOM 1500 C CA . ASN B 2 94 ? 1.115 22.564 29.215 1.00 21.25 94 ASN D CA 1
ATOM 1501 C C . ASN B 2 94 ? 0.730 21.873 30.528 1.00 22.32 94 ASN D C 1
ATOM 1502 O O . ASN B 2 94 ? 1.005 22.388 31.598 1.00 23.61 94 ASN D O 1
ATOM 1507 N N . SER B 2 95 ? 0.092 20.715 30.448 1.00 23.34 95 SER D N 1
ATOM 1508 C CA . SER B 2 95 ? -0.507 20.121 31.636 1.00 24.57 95 SER D CA 1
ATOM 1509 C C . SER B 2 95 ? -0.325 18.620 31.774 1.00 24.02 95 SER D C 1
ATOM 1510 O O . SER B 2 95 ? -1.249 17.850 31.462 1.00 24.32 95 SER D O 1
ATOM 1513 N N . PRO B 2 96 ? 0.850 18.210 32.277 1.00 23.85 96 PRO D N 1
ATOM 1514 C CA . PRO B 2 96 ? 1.066 16.819 32.610 1.00 24.28 96 PRO D CA 1
ATOM 1515 C C . PRO B 2 96 ? 0.126 16.427 33.761 1.00 24.79 96 PRO D C 1
ATOM 1516 O O . PRO B 2 96 ? -0.481 17.300 34.417 1.00 25.27 96 PRO D O 1
ATOM 1520 N N . ILE B 2 97 ? -0.075 15.134 33.949 1.00 23.71 97 ILE D N 1
ATOM 1521 C CA . ILE B 2 97 ? -0.922 14.678 35.053 1.00 23.24 97 ILE D CA 1
ATOM 1522 C C . ILE B 2 97 ? -0.083 13.758 35.920 1.00 22.80 97 ILE D C 1
ATOM 1523 O O . ILE B 2 97 ? 0.793 13.063 35.419 1.00 22.37 97 ILE D O 1
ATOM 1528 N N . SER B 2 98 ? -0.334 13.763 37.219 1.00 22.68 98 SER D N 1
ATOM 1529 C CA . SER B 2 98 ? 0.468 12.936 38.103 1.00 23.24 98 SER D CA 1
ATOM 1530 C C . SER B 2 98 ? -0.352 12.306 39.226 1.00 22.93 98 SER D C 1
ATOM 1531 O O . SER B 2 98 ? -1.553 12.571 39.391 1.00 21.54 98 SER D O 1
ATOM 1534 N N . ILE B 2 99 ? 0.331 11.452 39.975 1.00 22.84 99 ILE D N 1
ATOM 1535 C CA . ILE B 2 99 ? -0.251 10.720 41.088 1.00 22.40 99 ILE D CA 1
ATOM 1536 C C . ILE B 2 99 ? 0.887 10.427 42.068 1.00 23.01 99 ILE D C 1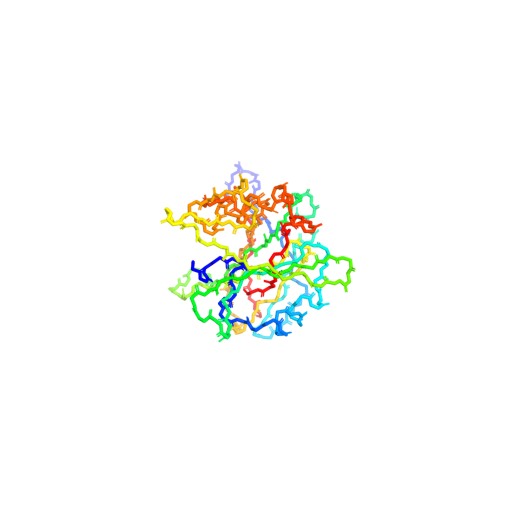
ATOM 1537 O O . ILE B 2 99 ? 2.050 10.232 41.662 1.00 22.44 99 ILE D O 1
ATOM 1542 N N . ASN B 2 100 ? 0.558 10.494 43.356 1.00 23.66 100 ASN D N 1
ATOM 1543 C CA . ASN B 2 100 ? 1.423 10.012 44.428 1.00 24.91 100 ASN D CA 1
ATOM 1544 C C . ASN B 2 100 ? 0.869 8.639 44.856 1.00 25.58 100 ASN D C 1
ATOM 1545 O O . ASN B 2 100 ? -0.347 8.494 45.056 1.00 25.43 100 ASN D O 1
ATOM 1550 N N . TYR B 2 101 ? 1.736 7.630 44.945 1.00 26.29 101 TYR D N 1
ATOM 1551 C CA . TYR B 2 101 ? 1.283 6.255 45.241 1.00 27.34 101 TYR D CA 1
ATOM 1552 C C . TYR B 2 101 ? 2.422 5.392 45.759 1.00 28.42 101 TYR D C 1
ATOM 1553 O O . TYR B 2 101 ? 3.589 5.639 45.434 1.00 27.81 101 TYR D O 1
ATOM 1562 N N . ARG B 2 102 ? 2.067 4.357 46.529 1.00 30.32 102 ARG D N 1
ATOM 1563 C CA . ARG B 2 102 ? 3.015 3.347 47.024 1.00 32.24 102 ARG D CA 1
ATOM 1564 C C .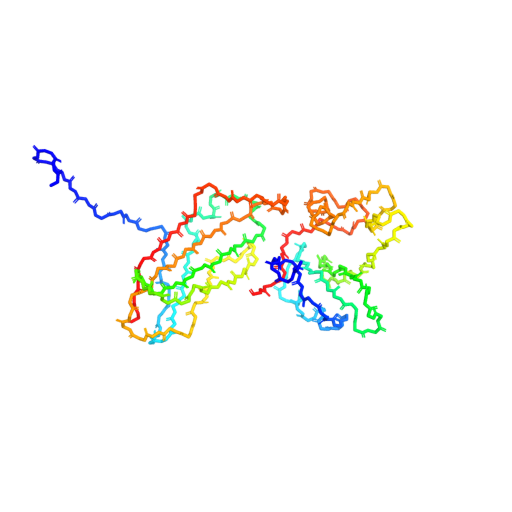 ARG B 2 102 ? 2.471 1.928 46.847 1.00 33.20 102 ARG D C 1
ATOM 1565 O O . ARG B 2 102 ? 1.247 1.712 46.898 1.00 33.33 102 ARG D O 1
ATOM 1573 N N . THR B 2 103 ? 3.364 0.959 46.649 1.00 33.76 103 THR D N 1
ATOM 1574 C CA . THR B 2 103 ? 2.931 -0.434 46.518 1.00 34.72 103 THR D CA 1
ATOM 1575 C C . THR B 2 103 ? 2.596 -1.028 47.896 1.00 35.46 103 THR D C 1
ATOM 1576 O O . THR B 2 103 ? 2.837 -0.396 48.942 1.00 35.31 103 THR D O 1
#

GO terms:
  GO:0005515 protein binding (F, IPI)
  GO:0043065 positive regulation of apoptotic process (P, IDA)
  GO:0000400 four-way junction DNA binding (F, IDA)
  GO:0000405 bubble DNA binding (F, IDA)
  GO:0071103 DNA conformation change (P, IDA)
  GO:1990837 sequence-specific double-stranded DNA binding (F, IDA)
  GO:0098794 postsynapse (C, TAS)
  GO:0003713 transcription coactivator activity (F, TAS)
  GO:0045944 positive regulation of transcription by RNA polymerase II (P, TAS)
  GO:0004713 protein tyrosine kinase activity (F, IDA)
  GO:0043539 protein serine/threonine kinase activator activity (F, IDA)
  GO:0141214 positive regulation of phospholipase C/protein kinase C signal transduction (P, IDA)
  GO:0070301 cellular response to hydrogen peroxide (P, IDA)
  GO:0034599 cellular response to oxidative stress (P, TAS)
  GO:0051726 regulation of cell cycle (P, TAS)
  GO:0051882 mitochondrial depolarization (P, TAS)
  GO:1903351 cellular response to dopamine (P, TAS)
  GO:0000278 mitotic cell cycle (P, TAS)
  GO:0005080 protein kinase C binding (F, IPI)
  GO:0004672 protein kinase activity (F, IDA)

B-factor: mean 24.51, std 11.67, range [7.91, 95.04]

Radius of gyration: 19.64 Å; Cα contacts (8 Å, |Δi|>4): 415; chains: 2; bounding box: 46×37×59 Å